Protein AF-A0A0C9VNL5-F1 (afdb_monomer_lite)

Sequence (265 aa):
MEKIIKNPDVVLGSGATYETASFDGKLWNHPEVFYKIQSMVPNLPHIHELLVAFFRGAHTTWSRFIEEYEPGSVISGLSAQECKQANMEATNDANEGVLGSYRQTLMQHRNMTESTFNAKTSYKRNGMGEYMQTLTAEDRSFLKQKARDINSSGLEAKHRKLLATQEKEAVEKKRQQDKVKQGKKDEFMATLDSLNVIMTVEDLESSLSCQVPRKKDVSKKDLKIEALRTAIIFYNNLTPTHNVQNDPESSEKVDMDEDCTDDEV

Organism: Sphaerobolus stellatus (strain SS14) (NCBI:txid990650)

pLDDT: mean 77.82, std 16.57, range [28.47, 94.06]

Structure (mmCIF, N/CA/C/O backbone):
data_AF-A0A0C9VNL5-F1
#
_entry.id   AF-A0A0C9VNL5-F1
#
loop_
_atom_site.group_PDB
_atom_site.id
_atom_site.type_symbol
_atom_site.label_atom_id
_atom_site.label_alt_id
_atom_site.label_comp_id
_atom_site.label_asym_id
_atom_site.label_entity_id
_atom_site.label_seq_id
_atom_site.pdbx_PDB_ins_code
_atom_site.Cartn_x
_atom_site.Cartn_y
_atom_site.Cartn_z
_atom_site.occupancy
_atom_site.B_iso_or_equiv
_atom_site.auth_seq_id
_atom_site.auth_comp_id
_atom_site.auth_asym_id
_atom_site.auth_atom_id
_atom_site.pdbx_PDB_model_num
ATOM 1 N N . MET A 1 1 ? 6.163 7.848 -20.710 1.00 81.69 1 MET A N 1
ATOM 2 C CA . MET A 1 1 ? 4.773 7.472 -21.072 1.00 81.69 1 MET A CA 1
ATOM 3 C C . MET A 1 1 ? 4.164 8.408 -22.110 1.00 81.69 1 MET A C 1
ATOM 5 O O . MET A 1 1 ? 3.644 7.905 -23.096 1.00 81.69 1 MET A O 1
ATOM 9 N N . GLU A 1 2 ? 4.292 9.736 -21.984 1.00 86.75 2 GLU A N 1
ATOM 10 C CA . GLU A 1 2 ? 3.773 10.683 -22.996 1.00 86.75 2 GLU A CA 1
ATOM 11 C C . GLU A 1 2 ? 4.214 10.388 -24.438 1.00 86.75 2 GLU A C 1
ATOM 13 O O . GLU A 1 2 ? 3.431 10.542 -25.371 1.00 86.75 2 GLU A O 1
ATOM 18 N N . LYS A 1 3 ? 5.460 9.933 -24.624 1.00 86.56 3 LYS A N 1
ATOM 19 C CA . LYS A 1 3 ? 6.000 9.547 -25.935 1.00 86.56 3 LYS A CA 1
ATOM 20 C C . LYS A 1 3 ? 5.180 8.431 -26.600 1.00 86.56 3 LYS A C 1
ATOM 22 O O . LYS A 1 3 ? 4.945 8.504 -27.799 1.00 86.56 3 LYS A O 1
ATOM 27 N N . ILE A 1 4 ? 4.705 7.457 -25.819 1.00 88.00 4 ILE A N 1
ATOM 28 C CA . ILE A 1 4 ? 3.879 6.336 -26.299 1.00 88.00 4 ILE A CA 1
ATOM 29 C C . ILE A 1 4 ? 2.446 6.812 -26.577 1.00 88.00 4 ILE A C 1
ATOM 31 O O . ILE A 1 4 ? 1.850 6.416 -27.567 1.00 88.00 4 ILE A O 1
ATOM 35 N N . ILE A 1 5 ? 1.909 7.720 -25.753 1.00 89.44 5 ILE A N 1
ATOM 36 C CA . ILE A 1 5 ? 0.578 8.318 -25.974 1.00 89.44 5 ILE A CA 1
ATOM 37 C C . ILE A 1 5 ? 0.547 9.127 -27.279 1.00 89.44 5 ILE A C 1
ATOM 39 O O . ILE A 1 5 ? -0.441 9.081 -28.007 1.00 89.44 5 ILE A O 1
ATOM 43 N N . LYS A 1 6 ? 1.616 9.882 -27.566 1.00 91.12 6 LYS A N 1
ATOM 44 C CA . LYS A 1 6 ? 1.757 10.685 -28.792 1.00 91.12 6 LYS A CA 1
ATOM 45 C C . LYS A 1 6 ? 2.039 9.819 -30.019 1.00 91.12 6 LYS A C 1
ATOM 47 O O . LYS A 1 6 ? 1.594 10.164 -31.107 1.00 91.12 6 LYS A O 1
ATOM 52 N N . ASN A 1 7 ? 2.793 8.735 -29.847 1.00 90.50 7 ASN A N 1
ATOM 53 C CA . ASN A 1 7 ? 3.134 7.815 -30.920 1.00 90.50 7 ASN A CA 1
ATOM 54 C C . ASN A 1 7 ? 3.146 6.353 -30.413 1.00 90.50 7 ASN A C 1
ATOM 56 O O . ASN A 1 7 ? 4.187 5.878 -29.946 1.00 90.50 7 ASN A O 1
ATOM 60 N N . PRO A 1 8 ? 2.013 5.629 -30.500 1.00 89.38 8 PRO A N 1
ATOM 61 C CA . PRO A 1 8 ? 1.923 4.227 -30.074 1.00 89.38 8 PRO A CA 1
ATOM 62 C C . PRO A 1 8 ? 2.809 3.276 -30.896 1.00 89.38 8 PRO A C 1
ATOM 64 O O . PRO A 1 8 ? 3.192 2.213 -30.399 1.00 89.38 8 PRO A O 1
ATOM 67 N N . ASP A 1 9 ? 3.223 3.672 -32.105 1.00 88.81 9 ASP A N 1
ATOM 68 C CA . ASP A 1 9 ? 4.115 2.868 -32.949 1.00 88.81 9 ASP A CA 1
ATOM 69 C C . ASP A 1 9 ? 5.537 2.767 -32.384 1.00 88.81 9 ASP A C 1
ATOM 71 O O . ASP A 1 9 ? 6.307 1.913 -32.816 1.00 88.81 9 ASP A O 1
ATOM 75 N N . VAL A 1 10 ? 5.881 3.567 -31.366 1.00 87.44 10 VAL A N 1
ATOM 76 C CA . VAL A 1 10 ? 7.123 3.384 -30.598 1.00 87.44 10 VAL A CA 1
ATOM 77 C C . VAL A 1 10 ? 7.191 1.981 -29.992 1.00 87.44 10 VAL A C 1
ATOM 79 O O . VAL A 1 10 ? 8.285 1.452 -29.867 1.00 87.44 10 VAL A O 1
ATOM 82 N N . VAL A 1 11 ? 6.049 1.372 -29.649 1.00 87.00 11 VAL A N 1
ATOM 83 C CA . VAL A 1 11 ? 5.976 0.011 -29.088 1.00 87.00 11 VAL A CA 1
ATOM 84 C C . VAL A 1 11 ? 5.399 -0.987 -30.097 1.00 87.00 11 VAL A C 1
ATOM 86 O O . VAL A 1 11 ? 5.884 -2.113 -30.199 1.00 87.00 11 VAL A O 1
ATOM 89 N N . LEU A 1 12 ? 4.367 -0.588 -30.846 1.00 87.00 12 LEU A N 1
ATOM 90 C CA . LEU A 1 12 ? 3.622 -1.481 -31.744 1.00 87.00 12 LEU A CA 1
ATOM 91 C C . LEU A 1 12 ? 4.145 -1.505 -33.185 1.00 87.00 12 LEU A C 1
ATOM 93 O O . LEU A 1 12 ? 3.736 -2.365 -33.964 1.00 87.00 12 LEU A O 1
ATOM 97 N N . GLY A 1 13 ? 5.017 -0.568 -33.557 1.00 84.94 13 GLY A N 1
ATOM 98 C CA . GLY A 1 13 ? 5.523 -0.453 -34.918 1.00 84.94 13 GLY A CA 1
ATOM 99 C C . GLY A 1 13 ? 6.377 -1.655 -35.314 1.00 84.94 13 GLY A C 1
ATOM 100 O O . GLY A 1 13 ? 7.077 -2.244 -34.494 1.00 84.94 13 GLY A O 1
ATOM 101 N N . SER A 1 14 ? 6.391 -1.988 -36.604 1.00 77.38 14 SER A N 1
ATOM 102 C CA . SER A 1 14 ? 7.202 -3.092 -37.143 1.00 77.38 14 SER A CA 1
ATOM 103 C C . SER A 1 14 ? 8.716 -2.892 -36.974 1.00 77.38 14 SER A C 1
ATOM 105 O O . SER A 1 14 ? 9.478 -3.843 -37.105 1.00 77.38 14 SER A O 1
ATOM 107 N N . GLY A 1 15 ? 9.155 -1.656 -36.712 1.00 78.06 15 GLY A N 1
ATOM 108 C CA . GLY A 1 15 ? 10.539 -1.302 -36.386 1.00 78.06 15 GLY A CA 1
ATOM 109 C C . GLY A 1 15 ? 10.793 -1.064 -34.895 1.00 78.06 15 GLY A C 1
ATOM 110 O O . GLY A 1 15 ? 11.874 -0.595 -34.546 1.00 78.06 15 GLY A O 1
ATOM 111 N N . ALA A 1 16 ? 9.815 -1.326 -34.021 1.00 82.69 16 ALA A N 1
ATOM 112 C CA . ALA A 1 16 ? 9.978 -1.140 -32.585 1.00 82.69 16 ALA A CA 1
ATOM 113 C C . ALA A 1 16 ? 10.918 -2.212 -32.019 1.00 82.69 16 ALA A C 1
ATOM 115 O O . ALA A 1 16 ? 10.647 -3.415 -32.083 1.00 82.69 16 ALA A O 1
ATOM 116 N N . THR A 1 17 ? 12.032 -1.756 -31.455 1.00 82.25 17 THR A N 1
ATOM 117 C CA . THR A 1 17 ? 13.060 -2.589 -30.826 1.00 82.25 17 THR A CA 1
ATOM 118 C C . THR A 1 17 ? 13.067 -2.377 -29.319 1.00 82.25 17 THR A C 1
ATOM 120 O O . THR A 1 17 ? 12.584 -1.361 -28.814 1.00 82.25 17 THR A O 1
ATOM 123 N N . TYR A 1 18 ? 13.670 -3.311 -28.583 1.00 82.44 18 TYR A N 1
ATOM 124 C CA . TYR A 1 18 ? 13.832 -3.171 -27.136 1.00 82.44 18 TYR A CA 1
ATOM 125 C C . TYR A 1 18 ? 14.565 -1.873 -26.758 1.00 82.44 18 TYR A C 1
ATOM 127 O O . TYR A 1 18 ? 14.198 -1.232 -25.783 1.00 82.44 18 TYR A O 1
ATOM 135 N N . GLU A 1 19 ? 15.509 -1.403 -27.574 1.00 82.94 19 GLU A N 1
ATOM 136 C CA . GLU A 1 19 ? 16.264 -0.165 -27.324 1.00 82.94 19 GLU A CA 1
ATOM 137 C C . GLU A 1 19 ? 15.392 1.095 -27.323 1.00 82.94 19 GLU A C 1
ATOM 139 O O . GLU A 1 19 ? 15.697 2.070 -26.641 1.00 82.94 19 GLU A O 1
ATOM 144 N N . THR A 1 20 ? 14.309 1.093 -28.101 1.00 78.81 20 THR A N 1
ATOM 145 C CA . THR A 1 20 ? 13.448 2.271 -28.275 1.00 78.81 20 THR A CA 1
ATOM 146 C C . THR A 1 20 ? 12.179 2.214 -27.436 1.00 78.81 20 THR A C 1
ATOM 148 O O . THR A 1 20 ? 11.625 3.266 -27.099 1.00 78.81 20 THR A O 1
ATOM 151 N N . ALA A 1 21 ? 11.734 1.005 -27.102 1.00 82.44 21 ALA A N 1
ATOM 152 C CA . ALA A 1 21 ? 10.439 0.745 -26.496 1.00 82.44 21 ALA A CA 1
ATOM 153 C C . ALA A 1 21 ? 10.518 0.263 -25.033 1.00 82.44 21 ALA A C 1
ATOM 155 O O . ALA A 1 21 ? 9.521 0.373 -24.318 1.00 82.44 21 ALA A O 1
ATOM 156 N N . SER A 1 22 ? 11.669 -0.237 -24.562 1.00 84.44 22 SER A N 1
ATOM 157 C CA . SER A 1 22 ? 11.877 -0.564 -23.141 1.00 84.44 22 SER A CA 1
ATOM 158 C C . SER A 1 22 ? 12.291 0.671 -22.331 1.00 84.44 22 SER A C 1
ATOM 160 O O . SER A 1 22 ? 12.891 1.610 -22.854 1.00 84.44 22 SER A O 1
ATOM 162 N N . PHE A 1 23 ? 11.966 0.681 -21.036 1.00 77.69 23 PHE A N 1
ATOM 163 C CA . PHE A 1 23 ? 12.345 1.776 -20.134 1.00 77.69 23 PHE A CA 1
ATOM 164 C C . PHE A 1 23 ? 13.815 1.722 -19.703 1.00 77.69 23 PHE A C 1
ATOM 166 O O . PHE A 1 23 ? 14.399 2.763 -19.415 1.00 77.69 23 PHE A O 1
ATOM 173 N N . ASP A 1 24 ? 14.406 0.529 -19.646 1.00 82.56 24 ASP A N 1
ATOM 174 C CA . ASP A 1 24 ? 15.778 0.294 -19.192 1.00 82.56 24 ASP A CA 1
ATOM 175 C C . ASP A 1 24 ? 16.765 0.032 -20.341 1.00 82.56 24 ASP A C 1
ATOM 177 O O . ASP A 1 24 ? 17.960 -0.145 -20.097 1.00 82.56 24 ASP A O 1
ATOM 181 N N . GLY A 1 25 ? 16.282 0.008 -21.586 1.00 83.12 25 GLY A N 1
ATOM 182 C CA . GLY A 1 25 ? 17.082 -0.293 -22.771 1.00 83.12 25 GLY A CA 1
ATOM 183 C C . GLY A 1 25 ? 17.507 -1.760 -22.869 1.00 83.12 25 GLY A C 1
ATOM 184 O O . GLY A 1 25 ? 18.354 -2.083 -23.703 1.00 83.12 25 GLY A O 1
ATOM 185 N N . LYS A 1 26 ? 16.974 -2.653 -22.024 1.00 87.25 26 LYS A N 1
ATOM 186 C CA . LYS A 1 26 ? 17.350 -4.072 -22.016 1.00 87.25 26 LYS A CA 1
ATOM 187 C C . LYS A 1 26 ? 16.439 -4.895 -22.913 1.00 87.25 26 LYS A C 1
ATOM 189 O O . LYS A 1 26 ? 15.344 -4.480 -23.282 1.00 87.25 26 LYS A O 1
ATOM 194 N N . LEU A 1 27 ? 16.922 -6.087 -23.261 1.00 86.94 27 LEU A N 1
ATOM 195 C CA . LEU A 1 27 ? 16.154 -7.089 -23.995 1.00 86.94 27 LEU A CA 1
ATOM 196 C C . LEU A 1 27 ? 14.814 -7.371 -23.308 1.00 86.94 27 LEU A C 1
ATOM 198 O O . LEU A 1 27 ? 14.716 -7.383 -22.082 1.00 86.94 27 LEU A O 1
ATOM 202 N N . TRP A 1 28 ? 13.797 -7.646 -24.122 1.00 86.88 28 TRP A N 1
ATOM 203 C CA . TRP A 1 28 ? 12.489 -8.068 -23.638 1.00 86.88 28 TRP A CA 1
ATOM 204 C C . TRP A 1 28 ? 12.615 -9.300 -22.741 1.00 86.88 28 TRP A C 1
ATOM 206 O O . TRP A 1 28 ? 13.274 -10.264 -23.121 1.00 86.88 28 TRP A O 1
ATOM 216 N N . ASN A 1 29 ? 11.925 -9.304 -21.598 1.00 85.88 29 ASN A N 1
ATOM 217 C CA . ASN A 1 29 ? 11.833 -10.502 -20.754 1.00 85.88 29 ASN A CA 1
ATOM 218 C C . ASN A 1 29 ? 11.143 -11.660 -21.499 1.00 85.88 29 ASN A C 1
ATOM 220 O O . ASN A 1 29 ? 11.525 -12.813 -21.336 1.00 85.88 29 ASN A O 1
ATOM 224 N N . HIS A 1 30 ? 10.158 -11.323 -22.339 1.00 88.31 30 HIS A N 1
ATOM 225 C CA . HIS A 1 30 ? 9.352 -12.251 -23.136 1.00 88.31 30 HIS A CA 1
ATOM 226 C C . HIS A 1 30 ? 9.303 -11.798 -24.604 1.00 88.31 30 HIS A C 1
ATOM 228 O O . HIS A 1 30 ? 8.288 -11.250 -25.054 1.00 88.31 30 HIS A O 1
ATOM 234 N N . PRO A 1 31 ? 10.407 -11.935 -25.362 1.00 88.06 31 PRO A N 1
ATOM 235 C CA . PRO A 1 31 ? 10.478 -11.471 -26.748 1.00 88.06 31 PRO A CA 1
ATOM 236 C C . PRO A 1 31 ? 9.420 -12.132 -27.641 1.00 88.06 31 PRO A C 1
ATOM 238 O O . PRO A 1 31 ? 8.866 -11.480 -28.524 1.00 88.06 31 PRO A O 1
ATOM 241 N N . GLU A 1 32 ? 9.088 -13.397 -27.385 1.00 90.44 32 GLU A N 1
ATOM 242 C CA . GLU A 1 32 ? 8.066 -14.160 -28.099 1.00 90.44 32 GLU A CA 1
ATOM 243 C C . GLU A 1 32 ? 6.694 -13.477 -28.074 1.00 90.44 32 GLU A C 1
ATOM 245 O O . GLU A 1 32 ? 6.004 -13.445 -29.094 1.00 90.44 32 GLU A O 1
ATOM 250 N N . VAL A 1 33 ? 6.326 -12.869 -26.942 1.00 89.25 33 VAL A N 1
ATOM 251 C CA . VAL A 1 33 ? 5.049 -12.168 -26.776 1.00 89.25 33 VAL A CA 1
ATOM 252 C C . VAL A 1 33 ? 5.048 -10.879 -27.591 1.00 89.25 33 VAL A C 1
ATOM 254 O O . VAL A 1 33 ? 4.113 -10.635 -28.352 1.00 89.25 33 VAL A O 1
ATOM 257 N N . PHE A 1 34 ? 6.115 -10.083 -27.492 1.00 87.38 34 PHE A N 1
ATOM 258 C CA . PHE A 1 34 ? 6.229 -8.816 -28.217 1.00 87.38 34 PHE A CA 1
ATOM 259 C C . PHE A 1 34 ? 6.176 -9.013 -29.734 1.00 87.38 34 PHE A C 1
ATOM 261 O O . PHE A 1 34 ? 5.377 -8.364 -30.411 1.00 87.38 34 PHE A O 1
ATOM 268 N N . TYR A 1 35 ? 6.957 -9.953 -30.272 1.00 87.75 35 TYR A N 1
ATOM 269 C CA . TYR A 1 35 ? 6.958 -10.219 -31.712 1.00 87.75 35 TYR A CA 1
ATOM 270 C C . TYR A 1 35 ? 5.645 -10.845 -32.191 1.00 87.75 35 TYR A C 1
ATOM 272 O O . TYR A 1 35 ? 5.176 -10.537 -33.291 1.00 87.75 35 TYR A O 1
ATOM 280 N N . LYS A 1 36 ? 4.996 -11.678 -31.364 1.00 90.12 36 LYS A N 1
ATOM 281 C CA . LYS A 1 36 ? 3.669 -12.208 -31.688 1.00 90.12 36 LYS A CA 1
ATOM 282 C C . LYS A 1 36 ? 2.635 -11.091 -31.767 1.00 90.12 36 LYS A C 1
ATOM 284 O O . LYS A 1 36 ? 1.897 -11.041 -32.750 1.00 90.12 36 LYS A O 1
ATOM 289 N N . ILE A 1 37 ? 2.618 -10.180 -30.795 1.00 88.50 37 ILE A N 1
ATOM 290 C CA . ILE A 1 37 ? 1.724 -9.018 -30.802 1.00 88.50 37 ILE A CA 1
ATOM 291 C C . ILE A 1 37 ? 1.986 -8.166 -32.045 1.00 88.50 37 ILE A C 1
ATOM 293 O O . ILE A 1 37 ? 1.037 -7.906 -32.776 1.00 88.50 37 ILE A O 1
ATOM 297 N N . GLN A 1 38 ? 3.243 -7.829 -32.359 1.00 88.00 38 GLN A N 1
ATOM 298 C CA . GLN A 1 38 ? 3.597 -7.074 -33.574 1.00 88.00 38 GLN A CA 1
ATOM 299 C C . GLN A 1 38 ? 3.076 -7.744 -34.855 1.00 88.00 38 GLN A C 1
ATOM 301 O O . GLN A 1 38 ? 2.509 -7.072 -35.713 1.00 88.00 38 GLN A O 1
ATOM 306 N N . SER A 1 39 ? 3.185 -9.073 -34.967 1.00 89.50 39 SER A N 1
ATOM 307 C CA . SER A 1 39 ? 2.633 -9.813 -36.114 1.00 89.50 39 SER A CA 1
ATOM 308 C C . SER A 1 39 ? 1.101 -9.760 -36.202 1.00 89.50 39 SER A C 1
ATOM 310 O O . SER A 1 39 ? 0.533 -9.926 -37.280 1.00 89.50 39 SER A O 1
ATOM 312 N N . MET A 1 40 ? 0.426 -9.538 -35.071 1.00 90.62 40 MET A N 1
ATOM 313 C CA . MET A 1 40 ? -1.031 -9.481 -34.968 1.00 90.62 40 MET A CA 1
ATOM 314 C C . MET A 1 40 ? -1.587 -8.063 -35.086 1.00 90.62 40 MET A C 1
ATOM 316 O O . MET A 1 40 ? -2.768 -7.938 -35.394 1.00 90.62 40 MET A O 1
ATOM 320 N N . VAL A 1 41 ? -0.773 -7.017 -34.902 1.00 90.38 41 VAL A N 1
ATOM 321 C CA . VAL A 1 41 ? -1.193 -5.607 -35.019 1.00 90.38 41 VAL A CA 1
ATOM 322 C C . VAL A 1 41 ? -2.019 -5.334 -36.287 1.00 90.38 41 VAL A C 1
ATOM 324 O O . VAL A 1 41 ? -3.080 -4.729 -36.148 1.00 90.38 41 VAL A O 1
ATOM 327 N N . PRO A 1 42 ? -1.655 -5.829 -37.493 1.00 89.38 42 PRO A N 1
ATOM 328 C CA . PRO A 1 42 ? -2.466 -5.608 -38.697 1.00 89.38 42 PRO A CA 1
ATOM 329 C C . PRO A 1 42 ? -3.899 -6.161 -38.611 1.00 89.38 42 PRO A C 1
ATOM 331 O O . PRO A 1 42 ? -4.784 -5.682 -39.311 1.00 89.38 42 PRO A O 1
ATOM 334 N N . ASN A 1 43 ? -4.128 -7.160 -37.754 1.00 91.81 43 ASN A N 1
ATOM 335 C CA . ASN A 1 43 ? -5.418 -7.821 -37.549 1.00 91.81 43 ASN A CA 1
ATOM 336 C C . ASN A 1 43 ? -6.175 -7.296 -36.314 1.00 91.81 43 ASN A C 1
ATOM 338 O O . ASN A 1 43 ? -7.260 -7.791 -36.012 1.00 91.81 43 ASN A O 1
ATOM 342 N N . LEU A 1 44 ? -5.614 -6.330 -35.578 1.00 90.06 44 LEU A N 1
ATOM 343 C CA . LEU A 1 44 ? -6.183 -5.788 -34.344 1.00 90.06 44 LEU A CA 1
ATOM 344 C C . LEU A 1 44 ? -6.509 -4.296 -34.530 1.00 90.06 44 LEU A C 1
ATOM 346 O O . LEU A 1 44 ? -5.709 -3.445 -34.147 1.00 90.06 44 LEU A O 1
ATOM 350 N N . PRO A 1 45 ? -7.685 -3.945 -35.081 1.00 87.69 45 PRO A N 1
ATOM 351 C CA . PRO A 1 45 ? -7.988 -2.574 -35.506 1.00 87.69 45 PRO A CA 1
ATOM 352 C C . PRO A 1 45 ? -7.979 -1.535 -34.371 1.00 87.69 45 PRO A C 1
ATOM 354 O O . PRO A 1 45 ? -7.733 -0.363 -34.629 1.00 87.69 45 PRO A O 1
ATOM 357 N N . HIS A 1 46 ? -8.203 -1.952 -33.121 1.00 92.62 46 HIS A N 1
ATOM 358 C CA . HIS A 1 46 ? -8.297 -1.054 -31.961 1.00 92.62 46 HIS A CA 1
ATOM 359 C C . HIS A 1 46 ? -7.077 -1.097 -31.030 1.00 92.62 46 HIS A C 1
ATOM 361 O O . HIS A 1 46 ? -7.093 -0.464 -29.976 1.00 92.62 46 HIS A O 1
ATOM 367 N N . ILE A 1 47 ? -6.016 -1.843 -31.366 1.00 91.56 47 ILE A N 1
ATOM 368 C CA . ILE A 1 47 ? -4.882 -2.028 -30.444 1.00 91.56 47 ILE A CA 1
ATOM 369 C C . ILE A 1 47 ? -4.168 -0.709 -30.130 1.00 91.56 47 ILE A C 1
ATOM 371 O O . ILE A 1 47 ? -3.784 -0.472 -28.985 1.00 91.56 47 ILE A O 1
ATOM 375 N N . HIS A 1 48 ? -4.052 0.180 -31.118 1.00 91.31 48 HIS A N 1
ATOM 376 C CA . HIS A 1 48 ? -3.469 1.509 -30.947 1.00 91.31 48 HIS A CA 1
ATOM 377 C C . HIS A 1 48 ? -4.294 2.375 -29.996 1.00 91.31 48 HIS A C 1
ATOM 379 O O . HIS A 1 48 ? -3.742 2.976 -29.076 1.00 91.31 48 HIS A O 1
ATOM 385 N N . GLU A 1 49 ? -5.615 2.407 -30.180 1.00 92.94 49 GLU A N 1
ATOM 386 C CA . GLU A 1 49 ? -6.533 3.172 -29.329 1.00 92.94 49 GLU A CA 1
ATOM 387 C C . GLU A 1 49 ? -6.528 2.641 -27.893 1.00 92.94 49 GLU A C 1
ATOM 389 O O . GLU A 1 49 ? -6.459 3.421 -26.942 1.00 92.94 49 GLU A O 1
ATOM 394 N N . LEU A 1 50 ? -6.520 1.315 -27.734 1.00 93.88 50 LEU A N 1
ATOM 395 C CA . LEU A 1 50 ? -6.481 0.649 -26.436 1.00 93.88 50 LEU A CA 1
ATOM 396 C C . LEU A 1 50 ? -5.166 0.923 -25.697 1.00 93.88 50 LEU A C 1
ATOM 398 O O . LEU A 1 50 ? -5.184 1.238 -24.506 1.00 93.88 50 LEU A O 1
ATOM 402 N N . LEU A 1 51 ? -4.032 0.884 -26.403 1.00 92.12 51 LEU A N 1
ATOM 403 C CA . LEU A 1 51 ? -2.728 1.222 -25.835 1.00 92.12 51 LEU A CA 1
ATOM 404 C C . LEU A 1 51 ? -2.685 2.684 -25.370 1.00 92.12 51 LEU A C 1
ATOM 406 O O . LEU A 1 51 ? -2.216 2.979 -24.269 1.00 92.12 51 LEU A O 1
ATOM 410 N N . VAL A 1 52 ? -3.212 3.604 -26.181 1.00 94.00 52 VAL A N 1
ATOM 411 C CA . VAL A 1 52 ? -3.294 5.029 -25.832 1.00 94.00 52 VAL A CA 1
ATOM 412 C C . VAL A 1 52 ? -4.203 5.248 -24.622 1.00 94.00 52 VAL A C 1
ATOM 414 O O .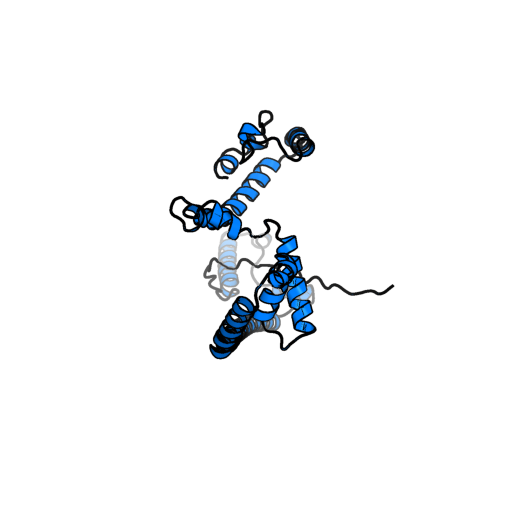 VAL A 1 52 ? -3.819 5.980 -23.708 1.00 94.00 52 VAL A O 1
ATOM 417 N N . ALA A 1 53 ? -5.378 4.615 -24.581 1.00 94.06 53 ALA A N 1
ATOM 418 C CA . ALA A 1 53 ? -6.306 4.711 -23.456 1.00 94.06 53 ALA A CA 1
ATOM 419 C C . ALA A 1 53 ? -5.674 4.187 -22.157 1.00 94.06 53 ALA A C 1
ATOM 421 O O . ALA A 1 53 ? -5.712 4.876 -21.134 1.00 94.06 53 ALA A O 1
ATOM 422 N N . PHE A 1 54 ? -5.011 3.028 -22.223 1.00 92.69 54 PHE A N 1
ATOM 423 C CA . PHE A 1 54 ? -4.269 2.456 -21.103 1.00 92.69 54 PHE A CA 1
ATOM 424 C C . PHE A 1 54 ? -3.200 3.422 -20.585 1.00 92.69 54 PHE A C 1
ATOM 426 O O . PHE A 1 54 ? -3.201 3.767 -19.403 1.00 92.69 54 PHE A O 1
ATOM 433 N N . PHE A 1 55 ? -2.318 3.925 -21.458 1.00 91.69 55 PHE A N 1
ATOM 434 C CA . PHE A 1 55 ? -1.247 4.821 -21.024 1.00 91.69 55 PHE A CA 1
ATOM 435 C C . PHE A 1 55 ? -1.750 6.187 -20.560 1.00 91.69 55 PHE A C 1
ATOM 437 O O . PHE A 1 55 ? -1.098 6.783 -19.710 1.00 91.69 55 PHE A O 1
ATOM 444 N N . ARG A 1 56 ? -2.896 6.681 -21.045 1.00 92.38 56 ARG A N 1
ATOM 445 C CA . ARG A 1 56 ? -3.528 7.893 -20.496 1.00 92.38 56 ARG A CA 1
ATOM 446 C C . ARG A 1 56 ? -3.970 7.690 -19.051 1.00 92.38 56 ARG A C 1
ATOM 448 O O . ARG A 1 56 ? -3.640 8.524 -18.216 1.00 92.38 56 ARG A O 1
ATOM 455 N N . GLY A 1 57 ? -4.660 6.585 -18.759 1.00 89.50 57 GLY A N 1
ATOM 456 C CA . GLY A 1 57 ? -5.066 6.254 -17.390 1.00 89.50 57 GLY A CA 1
ATOM 457 C C . GLY A 1 57 ? -3.864 5.996 -16.481 1.00 89.50 57 GLY A C 1
ATOM 458 O O . GLY A 1 57 ? -3.782 6.532 -15.378 1.00 89.50 57 GLY A O 1
ATOM 459 N N . ALA A 1 58 ? -2.884 5.238 -16.977 1.00 89.69 58 ALA A N 1
ATOM 460 C CA . ALA A 1 58 ? -1.659 4.944 -16.248 1.00 89.69 58 ALA A CA 1
ATOM 461 C C . ALA A 1 58 ? -0.857 6.224 -15.954 1.00 89.69 58 ALA A C 1
ATOM 463 O O . ALA A 1 58 ? -0.402 6.402 -14.828 1.00 89.69 58 ALA A O 1
ATOM 464 N N . HIS A 1 59 ? -0.718 7.133 -16.926 1.00 89.19 59 HIS A N 1
ATOM 465 C CA . HIS A 1 59 ? 0.044 8.375 -16.773 1.00 89.19 59 HIS A CA 1
ATOM 466 C C . HIS A 1 59 ? -0.413 9.185 -15.560 1.00 89.19 59 HIS A C 1
ATOM 468 O O . HIS A 1 59 ? 0.424 9.621 -14.783 1.00 89.19 59 HIS A O 1
ATOM 474 N N . THR A 1 60 ? -1.723 9.325 -15.341 1.00 85.56 60 THR A N 1
ATOM 475 C CA . THR A 1 60 ? -2.258 10.094 -14.207 1.00 85.56 60 THR A CA 1
ATOM 476 C C . THR A 1 60 ? -1.779 9.559 -12.857 1.00 85.56 60 THR A C 1
ATOM 478 O O . THR A 1 60 ? -1.404 10.337 -11.980 1.00 85.56 60 THR A O 1
ATOM 481 N N . THR A 1 61 ? -1.773 8.238 -12.687 1.00 85.19 61 THR A N 1
ATOM 482 C CA . THR A 1 61 ? -1.327 7.590 -11.447 1.00 85.19 61 THR A CA 1
ATOM 483 C C . THR A 1 61 ? 0.194 7.596 -11.338 1.00 85.19 61 THR A C 1
ATOM 485 O O . THR A 1 61 ? 0.738 7.951 -10.295 1.00 85.19 61 THR A O 1
ATOM 488 N N . TRP A 1 62 ? 0.889 7.260 -12.426 1.00 85.69 62 TRP A N 1
ATOM 489 C CA . TRP A 1 62 ? 2.348 7.203 -12.452 1.00 85.69 62 TRP A CA 1
ATOM 490 C C . TRP A 1 62 ? 2.997 8.568 -12.238 1.00 85.69 62 TRP A C 1
ATOM 492 O O . TRP A 1 62 ? 4.010 8.627 -11.553 1.00 85.69 62 TRP A O 1
ATOM 502 N N . SER A 1 63 ? 2.417 9.665 -12.733 1.00 85.25 63 SER A N 1
ATOM 503 C CA . SER A 1 63 ? 2.938 11.014 -12.471 1.00 85.25 63 SER A CA 1
ATOM 504 C C . SER A 1 63 ? 2.978 11.341 -10.977 1.00 85.25 63 SER A C 1
ATOM 506 O O . SER A 1 63 ? 3.948 11.932 -10.524 1.00 85.25 63 SER A O 1
ATOM 508 N N . ARG A 1 64 ? 1.971 10.912 -10.203 1.00 84.12 64 ARG A N 1
ATOM 509 C CA . ARG A 1 64 ? 1.958 11.096 -8.741 1.00 84.12 64 ARG A CA 1
ATOM 510 C C . ARG A 1 64 ? 3.003 10.225 -8.048 1.00 84.12 64 ARG A C 1
ATOM 512 O O . ARG A 1 64 ? 3.615 10.656 -7.086 1.00 84.12 64 ARG A O 1
ATOM 519 N N . PHE A 1 65 ? 3.201 9.000 -8.536 1.00 80.69 65 PHE A N 1
ATOM 520 C CA . PHE A 1 65 ? 4.158 8.060 -7.948 1.00 80.69 65 PHE A CA 1
ATOM 521 C C . PHE A 1 65 ? 5.617 8.449 -8.232 1.00 80.69 65 PHE A C 1
ATOM 523 O O . PHE A 1 65 ? 6.485 8.278 -7.387 1.00 80.69 65 PHE A O 1
ATOM 530 N N . ILE A 1 66 ? 5.894 8.980 -9.426 1.00 82.56 66 ILE A N 1
ATOM 531 C CA . ILE A 1 66 ? 7.249 9.354 -9.856 1.00 82.56 66 ILE A CA 1
ATOM 532 C C . ILE A 1 66 ? 7.692 10.689 -9.236 1.00 82.56 66 ILE A C 1
ATOM 534 O O . ILE A 1 66 ? 8.892 10.914 -9.109 1.00 82.56 66 ILE A O 1
ATOM 538 N N . GLU A 1 67 ? 6.763 11.534 -8.775 1.00 81.62 67 GLU A N 1
ATOM 539 C CA . GLU A 1 67 ? 7.074 12.795 -8.081 1.00 81.62 67 GLU A CA 1
ATOM 540 C C . GLU A 1 67 ? 8.009 12.581 -6.877 1.00 81.62 67 GLU A C 1
ATOM 542 O O . GLU A 1 67 ? 8.944 13.351 -6.661 1.00 81.62 67 GLU A O 1
ATOM 547 N N . GLU A 1 68 ? 7.837 11.477 -6.145 1.00 80.81 68 GLU A N 1
ATOM 548 C CA . GLU A 1 68 ? 8.702 11.116 -5.016 1.00 80.81 68 GLU A CA 1
ATOM 549 C C . GLU A 1 68 ? 10.135 10.734 -5.426 1.00 80.81 68 GLU A C 1
ATOM 551 O O . GLU A 1 68 ? 11.005 10.662 -4.561 1.00 80.81 68 GLU A O 1
ATOM 556 N N . TYR A 1 69 ? 10.393 10.512 -6.720 1.00 77.94 69 TYR A N 1
ATOM 557 C CA . TYR A 1 69 ? 11.695 10.157 -7.298 1.00 77.94 69 TYR A CA 1
ATOM 558 C C . TYR A 1 69 ? 12.347 11.309 -8.079 1.00 77.94 69 TYR A C 1
ATOM 560 O O . TYR A 1 69 ? 13.459 11.144 -8.586 1.00 77.94 69 TYR A O 1
ATOM 568 N N . GLU A 1 70 ? 11.694 12.470 -8.181 1.00 82.44 70 GLU A N 1
ATOM 569 C CA . GLU A 1 70 ? 12.241 13.635 -8.884 1.00 82.44 70 GLU A CA 1
ATOM 570 C C . GLU A 1 70 ? 13.554 14.124 -8.237 1.00 82.44 70 GLU A C 1
ATOM 572 O O . GLU A 1 70 ? 13.751 13.961 -7.024 1.00 82.44 70 GLU A O 1
ATOM 577 N N . PRO A 1 71 ? 14.477 14.740 -9.001 1.00 79.00 71 PRO A N 1
ATOM 578 C CA . PRO A 1 71 ? 15.716 15.284 -8.455 1.00 79.00 71 PRO A CA 1
ATOM 579 C C . PRO A 1 71 ? 15.439 16.295 -7.333 1.00 79.00 71 PRO A C 1
ATOM 581 O O . PRO A 1 71 ? 14.775 17.308 -7.540 1.00 79.00 71 PRO A O 1
ATOM 584 N N . GLY A 1 72 ? 15.970 16.030 -6.136 1.00 79.88 72 GLY A N 1
ATOM 585 C CA . GLY A 1 72 ? 15.730 16.850 -4.938 1.00 79.88 72 GLY A CA 1
ATOM 586 C C . GLY A 1 72 ? 14.600 16.354 -4.027 1.00 79.88 72 GLY A C 1
ATOM 587 O O . GLY A 1 72 ? 14.398 16.921 -2.954 1.00 79.88 72 GLY A O 1
ATOM 588 N N . SER A 1 73 ? 13.906 15.280 -4.405 1.00 82.88 73 SER A N 1
ATOM 589 C CA . SER A 1 73 ? 13.043 14.515 -3.501 1.00 82.88 73 SER A CA 1
ATOM 590 C C . SER A 1 73 ? 13.845 13.819 -2.394 1.00 82.88 73 SER A C 1
ATOM 592 O O . SER A 1 73 ? 15.061 13.622 -2.495 1.00 82.88 73 SER A O 1
ATOM 594 N N . VAL A 1 74 ? 13.147 13.392 -1.336 1.00 80.25 74 VAL A N 1
ATOM 595 C CA . VAL A 1 74 ? 13.754 12.631 -0.232 1.00 80.25 74 VAL A CA 1
ATOM 596 C C . VAL A 1 74 ? 14.399 11.345 -0.752 1.00 80.25 74 VAL A C 1
ATOM 598 O O . VAL A 1 74 ? 15.508 11.029 -0.336 1.00 80.25 74 VAL A O 1
ATOM 601 N N . ILE A 1 75 ? 13.756 10.647 -1.698 1.00 79.12 75 ILE A N 1
ATOM 602 C CA . ILE A 1 75 ? 14.261 9.387 -2.260 1.00 79.12 75 ILE A CA 1
ATOM 603 C C . ILE A 1 75 ? 15.487 9.634 -3.144 1.00 79.12 75 ILE A C 1
ATOM 605 O O . ILE A 1 75 ? 16.472 8.906 -3.036 1.00 79.12 75 ILE A O 1
ATOM 609 N N . SER A 1 76 ? 15.479 10.690 -3.968 1.00 79.69 76 SER A N 1
ATOM 610 C CA . SER A 1 76 ? 16.644 11.072 -4.779 1.00 79.69 76 SER A CA 1
ATOM 611 C C . SER A 1 76 ? 17.860 11.461 -3.929 1.00 79.69 76 SER A C 1
ATOM 613 O O . SER A 1 76 ? 18.986 11.374 -4.421 1.00 79.69 76 SER A O 1
ATOM 615 N N . GLY A 1 77 ? 17.646 11.923 -2.694 1.00 79.69 77 GLY A N 1
ATOM 616 C CA . GLY A 1 77 ? 18.709 12.279 -1.754 1.00 79.69 77 GLY A CA 1
ATOM 617 C C . GLY A 1 77 ? 19.315 11.093 -0.998 1.00 79.69 77 GLY A C 1
ATOM 618 O O . GLY A 1 77 ? 20.336 11.275 -0.335 1.00 79.69 77 GLY A O 1
ATOM 619 N N . LEU A 1 78 ? 18.719 9.898 -1.083 1.00 82.00 78 LEU A N 1
ATOM 620 C CA . LEU A 1 78 ? 19.196 8.727 -0.349 1.00 82.00 78 LEU A CA 1
ATOM 621 C C . LEU A 1 78 ? 20.520 8.218 -0.916 1.00 82.00 78 LEU A C 1
ATOM 623 O O . LEU A 1 78 ? 20.695 8.016 -2.120 1.00 82.00 78 LEU A O 1
ATOM 627 N N . SER A 1 79 ? 21.455 7.927 -0.018 1.00 83.81 79 SER A N 1
ATOM 628 C CA . SER A 1 79 ? 22.673 7.211 -0.372 1.00 83.81 79 SER A CA 1
ATOM 629 C C . SER A 1 79 ? 22.363 5.770 -0.794 1.00 83.81 79 SER A C 1
ATOM 631 O O . SER A 1 79 ? 21.369 5.162 -0.391 1.00 83.81 79 SER A O 1
ATOM 633 N N . ALA A 1 80 ? 23.270 5.149 -1.553 1.00 80.94 80 ALA A N 1
ATOM 634 C CA . ALA A 1 80 ? 23.135 3.741 -1.940 1.00 80.94 80 ALA A CA 1
ATOM 635 C C . ALA A 1 80 ? 23.048 2.783 -0.731 1.00 80.94 80 ALA A C 1
ATOM 637 O O . ALA A 1 80 ? 22.513 1.680 -0.853 1.00 80.94 80 ALA A O 1
ATOM 638 N N . GLN A 1 81 ? 23.581 3.182 0.430 1.00 80.56 81 GLN A N 1
ATOM 639 C CA . GLN A 1 81 ? 23.468 2.418 1.673 1.00 80.56 81 GLN A CA 1
ATOM 640 C C . GLN A 1 81 ? 22.074 2.554 2.290 1.00 80.56 81 GLN A C 1
ATOM 642 O O . GLN A 1 81 ? 21.489 1.543 2.672 1.00 80.56 81 GLN A O 1
ATOM 647 N N . GLU A 1 82 ? 21.517 3.765 2.323 1.00 81.75 82 GLU A N 1
ATOM 648 C CA . GLU A 1 82 ? 20.161 4.011 2.824 1.00 81.75 82 GLU A CA 1
ATOM 649 C C . GLU A 1 82 ? 19.105 3.361 1.927 1.00 81.75 82 GLU A C 1
ATOM 651 O O . GLU A 1 82 ? 18.209 2.699 2.438 1.00 81.75 82 GLU A O 1
ATOM 656 N N . CYS A 1 83 ? 19.262 3.417 0.600 1.00 75.25 83 CYS A N 1
ATOM 657 C CA . CYS A 1 83 ? 18.398 2.684 -0.333 1.00 75.25 83 CYS A CA 1
ATOM 658 C C . CYS A 1 83 ? 18.424 1.165 -0.090 1.00 75.25 83 CYS A C 1
ATOM 660 O O . CYS A 1 83 ? 17.389 0.508 -0.154 1.00 75.25 83 CYS A O 1
ATOM 662 N N . LYS A 1 84 ? 19.591 0.587 0.234 1.00 75.56 84 LYS A N 1
ATOM 663 C CA . LYS A 1 84 ? 19.693 -0.840 0.590 1.00 75.56 84 LYS A CA 1
ATOM 664 C C . LYS A 1 84 ? 19.054 -1.160 1.941 1.00 75.56 84 LYS A C 1
ATOM 666 O O . LYS A 1 84 ? 18.513 -2.250 2.100 1.00 75.56 84 LYS A O 1
ATOM 671 N N . GLN A 1 85 ? 19.121 -0.246 2.908 1.00 73.62 85 GLN A N 1
ATOM 672 C CA . GLN A 1 85 ? 18.447 -0.403 4.201 1.00 73.62 85 GLN A CA 1
ATOM 673 C C . GLN A 1 85 ? 16.927 -0.260 4.075 1.00 73.62 85 GLN A C 1
ATOM 675 O O . GLN A 1 85 ? 16.190 -0.976 4.746 1.00 73.62 85 GLN A O 1
ATOM 680 N N . ALA A 1 86 ? 16.470 0.613 3.180 1.00 67.06 86 ALA A N 1
ATOM 681 C CA . ALA A 1 86 ? 15.068 0.839 2.857 1.00 67.06 86 ALA A CA 1
ATOM 682 C C . ALA A 1 86 ? 14.499 -0.184 1.857 1.00 67.06 86 ALA A C 1
ATOM 684 O O . ALA A 1 86 ? 13.433 0.052 1.294 1.00 67.06 86 ALA A O 1
ATOM 685 N N . ASN A 1 87 ? 15.189 -1.306 1.610 1.00 61.28 87 ASN A N 1
ATOM 686 C CA . ASN A 1 87 ? 14.755 -2.308 0.641 1.00 61.28 87 ASN A CA 1
ATOM 687 C C . ASN A 1 87 ? 13.436 -2.967 1.087 1.00 61.28 87 ASN A C 1
ATOM 689 O O . ASN A 1 87 ? 13.415 -3.922 1.870 1.00 61.28 87 ASN A O 1
ATOM 693 N N . MET A 1 88 ? 12.334 -2.420 0.583 1.00 66.88 88 MET A N 1
ATOM 694 C CA . MET A 1 88 ? 11.013 -3.028 0.609 1.00 66.88 88 MET A CA 1
ATOM 695 C C . MET A 1 88 ? 10.943 -4.043 -0.526 1.00 66.88 88 MET A C 1
ATOM 697 O O . MET A 1 88 ? 11.454 -3.805 -1.620 1.00 66.88 88 MET A O 1
ATOM 701 N N . GLU A 1 89 ? 10.331 -5.195 -0.271 1.00 62.47 89 GLU A N 1
ATOM 702 C CA . GLU A 1 89 ? 10.175 -6.207 -1.311 1.00 62.47 89 GLU A CA 1
ATOM 703 C C . GLU A 1 89 ? 9.327 -5.618 -2.447 1.00 62.47 89 GLU A C 1
ATOM 705 O O . GLU A 1 89 ? 8.248 -5.072 -2.210 1.00 62.47 89 GLU A O 1
ATOM 710 N N . ALA A 1 90 ? 9.859 -5.677 -3.673 1.00 58.22 90 ALA A N 1
ATOM 711 C CA . ALA A 1 90 ? 9.277 -5.019 -4.844 1.00 58.22 90 ALA A CA 1
ATOM 712 C C . ALA A 1 90 ? 7.919 -5.612 -5.257 1.00 58.22 90 ALA A C 1
ATOM 714 O O . ALA A 1 90 ? 7.157 -4.972 -5.979 1.00 58.22 90 ALA A O 1
ATOM 715 N N . THR A 1 91 ? 7.622 -6.832 -4.810 1.00 57.41 91 THR A N 1
ATOM 716 C CA . THR A 1 91 ? 6.404 -7.554 -5.166 1.00 57.41 91 THR A CA 1
ATOM 717 C C . THR A 1 91 ? 5.360 -7.388 -4.074 1.00 57.41 91 THR A C 1
ATOM 719 O O . THR A 1 91 ? 5.601 -7.702 -2.906 1.00 57.41 91 THR A O 1
ATOM 722 N N . ASN A 1 92 ? 4.177 -6.928 -4.476 1.00 64.25 92 ASN A N 1
ATOM 723 C CA . ASN A 1 92 ? 3.033 -6.778 -3.589 1.00 64.25 92 ASN A CA 1
ATOM 724 C C . ASN A 1 92 ? 2.674 -8.104 -2.891 1.00 64.25 92 ASN A C 1
ATOM 726 O O . ASN A 1 92 ? 2.412 -8.085 -1.699 1.00 64.25 92 ASN A O 1
ATOM 730 N N . ASP A 1 93 ? 2.800 -9.250 -3.568 1.00 69.12 93 ASP A N 1
ATOM 731 C CA . ASP A 1 93 ? 2.480 -10.587 -3.039 1.00 69.12 93 ASP A CA 1
ATOM 732 C C . ASP A 1 93 ? 3.126 -10.895 -1.680 1.00 69.12 93 ASP A C 1
ATOM 734 O O . ASP A 1 93 ? 2.498 -11.480 -0.797 1.00 69.12 93 ASP A O 1
ATOM 738 N N . ALA A 1 94 ? 4.381 -10.487 -1.475 1.00 67.19 94 ALA A N 1
ATOM 739 C CA . ALA A 1 94 ? 5.059 -10.728 -0.208 1.00 67.19 94 ALA A CA 1
ATOM 740 C C . ALA A 1 94 ? 4.560 -9.786 0.897 1.00 67.19 94 ALA A C 1
ATOM 742 O O . ALA A 1 94 ? 4.353 -10.213 2.035 1.00 67.19 94 ALA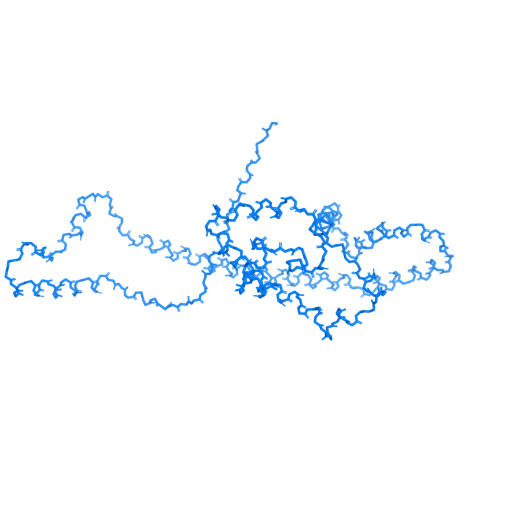 A O 1
ATOM 743 N N . ASN A 1 95 ? 4.289 -8.523 0.557 1.00 69.31 95 ASN A N 1
ATOM 744 C CA . ASN A 1 95 ? 3.694 -7.558 1.482 1.00 69.31 95 ASN A CA 1
ATOM 745 C C . ASN A 1 95 ? 2.242 -7.946 1.832 1.00 69.31 95 ASN A C 1
ATOM 747 O O . ASN A 1 95 ? 1.837 -7.853 2.993 1.00 69.31 95 ASN A O 1
ATOM 751 N N . GLU A 1 96 ? 1.482 -8.464 0.866 1.00 73.69 96 GLU A N 1
ATOM 752 C CA . GLU A 1 96 ? 0.139 -9.019 1.050 1.00 73.69 96 GLU A CA 1
ATOM 753 C C . GLU A 1 96 ? 0.166 -10.279 1.914 1.00 73.69 96 GLU A C 1
ATOM 755 O O . GLU A 1 96 ? -0.633 -10.406 2.846 1.00 73.69 96 GLU A O 1
ATOM 760 N N . GLY A 1 97 ? 1.133 -11.172 1.690 1.00 81.94 97 GLY A N 1
ATOM 761 C CA . GLY A 1 97 ? 1.349 -12.356 2.520 1.00 81.94 97 GLY A CA 1
ATOM 762 C C . GLY A 1 97 ? 1.670 -12.004 3.976 1.00 81.94 97 GLY A C 1
ATOM 763 O O . GLY A 1 97 ? 1.146 -12.628 4.907 1.00 81.94 97 GLY A O 1
ATOM 764 N N . VAL A 1 98 ? 2.471 -10.957 4.204 1.00 81.44 98 VAL A N 1
ATOM 765 C CA . VAL A 1 98 ? 2.762 -10.444 5.552 1.00 81.44 98 VAL A CA 1
ATOM 766 C C . VAL A 1 98 ? 1.516 -9.829 6.188 1.00 81.44 98 VAL A C 1
ATOM 768 O O . VAL A 1 98 ? 1.257 -10.085 7.366 1.00 81.44 98 VAL A O 1
ATOM 771 N N . LEU A 1 99 ? 0.705 -9.082 5.435 1.00 83.12 99 LEU A N 1
ATOM 772 C CA . LEU A 1 99 ? -0.551 -8.519 5.937 1.00 83.12 99 LEU A CA 1
ATOM 773 C C . LEU A 1 99 ? -1.572 -9.613 6.286 1.00 83.12 99 LEU A C 1
ATOM 775 O O . LEU A 1 99 ? -2.229 -9.542 7.328 1.00 83.12 99 LEU A O 1
ATOM 779 N N . GLY A 1 100 ? -1.687 -10.650 5.456 1.00 86.19 100 GLY A N 1
ATOM 780 C CA . GLY A 1 100 ? -2.507 -11.827 5.743 1.00 86.19 100 GLY A CA 1
ATOM 781 C C . GLY A 1 100 ? -2.052 -12.528 7.025 1.00 86.19 100 GLY A C 1
ATOM 782 O O . GLY A 1 100 ? -2.854 -12.772 7.931 1.00 86.19 100 GLY A O 1
ATOM 783 N N . SER A 1 101 ? -0.742 -12.741 7.159 1.00 86.38 101 SER A N 1
ATOM 784 C CA . SER A 1 101 ? -0.129 -13.314 8.364 1.00 86.38 101 SER A CA 1
ATOM 785 C C . SER A 1 101 ? -0.367 -12.446 9.604 1.00 86.38 101 SER A C 1
ATOM 787 O O . SER A 1 101 ? -0.660 -12.964 10.685 1.00 86.38 101 SER A O 1
ATOM 789 N N . TYR A 1 102 ? -0.287 -11.122 9.463 1.00 88.31 102 TYR A N 1
ATOM 790 C CA . TYR A 1 102 ? -0.579 -10.167 10.530 1.00 88.31 102 TYR A CA 1
ATOM 791 C C . TYR A 1 102 ? -2.012 -10.316 11.034 1.00 88.31 102 TYR A C 1
ATOM 793 O O . TYR A 1 102 ? -2.226 -10.493 12.236 1.00 88.31 102 TYR A O 1
ATOM 801 N N . ARG A 1 103 ? -2.988 -10.330 10.119 1.00 88.06 103 ARG A N 1
ATOM 802 C CA . ARG A 1 103 ? -4.409 -10.504 10.451 1.00 88.06 103 ARG A CA 1
ATOM 803 C C . ARG A 1 103 ? -4.653 -11.811 11.198 1.00 88.06 103 ARG A C 1
ATOM 805 O O . ARG A 1 103 ? -5.266 -11.793 12.264 1.00 88.06 103 ARG A O 1
ATOM 812 N N . GLN A 1 104 ? -4.130 -12.927 10.689 1.00 90.00 104 GLN A N 1
ATOM 813 C CA . GLN A 1 104 ? -4.286 -14.229 11.340 1.00 90.00 104 GLN A CA 1
ATOM 814 C C . GLN A 1 104 ? -3.654 -14.242 12.740 1.00 90.00 104 GLN A C 1
ATOM 816 O O . GLN A 1 104 ? -4.266 -14.716 13.700 1.00 90.00 104 GLN A O 1
ATOM 821 N N . THR A 1 105 ? -2.462 -13.655 12.884 1.00 89.12 105 THR A N 1
ATOM 822 C CA . THR A 1 105 ? -1.767 -13.596 14.175 1.00 89.12 105 THR A CA 1
ATOM 823 C C . THR A 1 105 ? -2.526 -12.730 15.180 1.00 89.12 105 THR A C 1
ATOM 825 O O . THR A 1 105 ? -2.629 -13.104 16.345 1.00 89.12 105 THR A O 1
ATOM 828 N N . LEU A 1 106 ? -3.108 -11.604 14.758 1.00 87.12 106 LEU A N 1
ATOM 829 C CA . LEU A 1 106 ? -3.961 -10.784 15.624 1.00 87.12 106 LEU A CA 1
ATOM 830 C C . LEU A 1 106 ? -5.252 -11.498 16.028 1.00 87.12 106 LEU A C 1
ATOM 832 O O . LEU A 1 106 ? -5.712 -11.329 17.155 1.00 87.12 106 LEU A O 1
ATOM 836 N N . MET A 1 107 ? -5.834 -12.316 15.147 1.00 87.00 107 MET A N 1
ATOM 837 C CA . MET A 1 107 ? -7.010 -13.110 15.509 1.00 87.00 107 MET A CA 1
ATOM 838 C C . MET A 1 107 ? -6.690 -14.135 16.601 1.00 87.00 107 MET A C 1
ATOM 840 O O . MET A 1 107 ? -7.456 -14.260 17.558 1.00 87.00 107 MET A O 1
ATOM 844 N N . GLN A 1 108 ? -5.555 -14.829 16.485 1.00 89.12 108 GLN A N 1
ATOM 845 C CA . GLN A 1 108 ? -5.093 -15.810 17.475 1.00 89.12 108 GLN A CA 1
ATOM 846 C C . GLN A 1 108 ? -4.570 -15.148 18.761 1.00 89.12 108 GLN A C 1
ATOM 848 O O . GLN A 1 108 ? -4.700 -15.697 19.856 1.00 89.12 108 GLN A O 1
ATOM 853 N N . HIS A 1 109 ? -4.002 -13.947 18.645 1.00 87.56 109 HIS A N 1
ATOM 854 C CA . HIS A 1 109 ? -3.399 -13.193 19.739 1.00 87.56 109 HIS A CA 1
ATOM 855 C C . HIS A 1 109 ? -3.940 -11.760 19.782 1.00 87.56 109 HIS A C 1
ATOM 857 O O . HIS A 1 109 ? -3.230 -10.796 19.500 1.00 87.56 109 HIS A O 1
ATOM 863 N N . ARG A 1 110 ? -5.205 -11.609 20.193 1.00 81.88 110 ARG A N 1
ATOM 864 C CA . ARG A 1 110 ? -5.920 -10.313 20.207 1.00 81.88 110 ARG A CA 1
ATOM 865 C C . ARG A 1 110 ? -5.302 -9.240 21.104 1.00 81.88 110 ARG A C 1
ATOM 867 O O . ARG A 1 110 ? -5.601 -8.062 20.951 1.00 81.88 110 ARG A O 1
ATOM 874 N N . ASN A 1 111 ? -4.474 -9.638 22.066 1.00 84.38 111 ASN A N 1
ATOM 875 C CA . ASN A 1 111 ? -3.753 -8.728 22.955 1.00 84.38 111 ASN A CA 1
ATOM 876 C C . ASN A 1 111 ? -2.356 -8.354 22.436 1.00 84.38 111 ASN A C 1
ATOM 878 O O . ASN A 1 111 ? -1.664 -7.571 23.087 1.00 84.38 111 ASN A O 1
ATOM 882 N N . MET A 1 112 ? -1.923 -8.913 21.305 1.00 86.00 112 MET A N 1
ATOM 883 C CA . MET A 1 112 ? -0.635 -8.595 20.713 1.00 86.00 112 MET A CA 1
ATOM 884 C C . MET A 1 112 ? -0.691 -7.217 20.061 1.00 86.00 112 MET A C 1
ATOM 886 O O . MET A 1 112 ? -1.621 -6.888 19.328 1.00 86.00 112 MET A O 1
ATOM 890 N N . THR A 1 113 ? 0.324 -6.406 20.325 1.00 84.38 113 THR A N 1
ATOM 891 C CA . THR A 1 113 ? 0.454 -5.090 19.707 1.00 84.38 113 THR A CA 1
ATOM 892 C C . THR A 1 113 ? 1.139 -5.187 18.353 1.00 84.38 113 THR A C 1
ATOM 894 O O . THR A 1 113 ? 1.909 -6.111 18.085 1.00 84.38 113 THR A O 1
ATOM 897 N N . GLU A 1 114 ? 0.891 -4.200 17.498 1.00 85.38 114 GLU A N 1
ATOM 898 C CA . GLU A 1 114 ? 1.543 -4.094 16.192 1.00 85.38 114 GLU A CA 1
ATOM 899 C C . GLU A 1 114 ? 3.072 -4.049 16.313 1.00 85.38 114 GLU A C 1
ATOM 901 O O . GLU A 1 114 ? 3.768 -4.775 15.612 1.00 85.38 114 GLU A O 1
ATOM 906 N N . SER A 1 115 ? 3.597 -3.293 17.282 1.00 85.12 115 SER A N 1
ATOM 907 C CA . SER A 1 115 ? 5.033 -3.257 17.582 1.00 85.12 115 SER A CA 1
ATOM 908 C C . SER A 1 115 ? 5.580 -4.647 17.926 1.00 85.12 115 SER A C 1
ATOM 910 O O . SER A 1 115 ? 6.622 -5.054 17.416 1.00 85.12 115 SER A O 1
ATOM 912 N N . THR A 1 116 ? 4.844 -5.429 18.726 1.00 87.06 116 THR A N 1
ATOM 913 C CA . THR A 1 116 ? 5.236 -6.805 19.063 1.00 87.06 116 THR A CA 1
ATOM 914 C C . THR A 1 116 ? 5.245 -7.709 17.831 1.00 87.06 116 THR A C 1
ATOM 916 O O . THR A 1 116 ? 6.156 -8.526 17.679 1.00 87.06 116 THR A O 1
ATOM 919 N N . PHE A 1 117 ? 4.255 -7.575 16.945 1.00 90.19 117 PHE A N 1
ATOM 920 C CA . PHE A 1 117 ? 4.239 -8.311 15.683 1.00 90.19 117 PHE A CA 1
ATOM 921 C C . PHE A 1 117 ? 5.433 -7.928 14.804 1.00 90.19 117 PHE A C 1
ATOM 923 O O . PHE A 1 117 ? 6.204 -8.805 14.423 1.00 90.19 117 PHE A O 1
ATOM 930 N N . ASN A 1 118 ? 5.648 -6.634 14.565 1.00 88.06 118 ASN A N 1
ATOM 931 C CA . ASN A 1 118 ? 6.745 -6.127 13.739 1.00 88.06 118 ASN A CA 1
ATOM 932 C C . ASN A 1 118 ? 8.113 -6.547 14.288 1.00 88.06 118 ASN A C 1
ATOM 934 O O . ASN A 1 118 ? 8.990 -6.940 13.517 1.00 88.06 118 ASN A O 1
ATOM 938 N N . ALA A 1 119 ? 8.284 -6.546 15.615 1.00 87.12 119 ALA A N 1
ATOM 939 C CA . ALA A 1 119 ? 9.493 -7.030 16.271 1.00 87.12 119 ALA A CA 1
ATOM 940 C C . ALA A 1 119 ? 9.704 -8.536 16.049 1.00 87.12 119 ALA A C 1
ATOM 942 O O . ALA A 1 119 ? 10.807 -8.950 15.697 1.00 87.12 119 ALA A O 1
ATOM 943 N N . LYS A 1 120 ? 8.661 -9.366 16.200 1.00 88.69 120 LYS A N 1
ATOM 944 C CA . LYS A 1 120 ? 8.742 -10.818 15.945 1.00 88.69 120 LYS A CA 1
ATOM 945 C C . LYS A 1 120 ? 9.026 -11.133 14.477 1.00 88.69 120 LYS A C 1
ATOM 947 O O . LYS A 1 120 ? 9.850 -12.002 14.192 1.00 88.69 120 LYS A O 1
ATOM 952 N N . THR A 1 121 ? 8.358 -10.441 13.560 1.00 87.88 121 THR A N 1
ATOM 953 C CA . THR A 1 121 ? 8.527 -10.625 12.115 1.00 87.88 121 THR A CA 1
ATOM 954 C C . THR A 1 121 ? 9.931 -10.211 11.689 1.00 87.88 121 THR A C 1
ATOM 956 O O . THR A 1 121 ? 10.630 -11.004 11.063 1.00 87.88 121 THR A O 1
ATOM 959 N N . SER A 1 122 ? 10.402 -9.040 12.132 1.00 84.44 122 SER A N 1
ATOM 960 C CA . SER A 1 122 ? 11.775 -8.578 11.882 1.00 84.44 122 SER A CA 1
ATOM 961 C C . SER A 1 122 ? 12.820 -9.507 12.497 1.00 84.44 122 SER A C 1
ATOM 963 O O . SER A 1 122 ? 13.828 -9.798 11.860 1.00 84.44 122 SER A O 1
ATOM 965 N N . TYR A 1 123 ? 12.580 -10.023 13.708 1.00 87.19 123 TYR A N 1
ATOM 966 C CA . TYR A 1 123 ? 13.491 -10.961 14.365 1.00 87.19 123 TYR A CA 1
ATOM 967 C C . TYR A 1 123 ? 13.713 -12.226 13.526 1.00 87.19 123 TYR A C 1
ATOM 969 O O . TYR A 1 123 ? 14.850 -12.669 13.370 1.00 87.19 123 TYR A O 1
ATOM 977 N N . LYS A 1 124 ? 12.636 -12.776 12.950 1.00 85.62 124 LYS A N 1
ATOM 978 C CA . LYS A 1 124 ? 12.707 -13.941 12.062 1.00 85.62 124 LYS A CA 1
ATOM 979 C C . LYS A 1 124 ? 13.324 -13.592 10.707 1.00 85.62 124 LYS A C 1
ATOM 981 O O . LYS A 1 124 ? 14.248 -14.278 10.284 1.00 85.62 124 LYS A O 1
ATOM 986 N N . ARG A 1 125 ? 12.843 -12.531 10.047 1.00 82.56 125 ARG A N 1
ATOM 987 C CA . ARG A 1 125 ? 13.263 -12.165 8.682 1.00 82.56 125 ARG A CA 1
ATOM 988 C C . ARG A 1 125 ? 14.738 -11.777 8.611 1.00 82.56 125 ARG A C 1
ATOM 990 O O . ARG A 1 125 ? 15.419 -12.148 7.665 1.00 82.56 125 ARG A O 1
ATOM 997 N N . ASN A 1 126 ? 15.239 -11.085 9.632 1.00 83.62 126 ASN A N 1
ATOM 998 C CA . ASN A 1 126 ? 16.616 -10.597 9.663 1.00 83.62 126 ASN A CA 1
ATOM 999 C C . ASN A 1 126 ? 17.598 -11.597 10.300 1.00 83.62 126 ASN A C 1
ATOM 1001 O O . ASN A 1 126 ? 18.740 -11.228 10.556 1.00 83.62 126 ASN A O 1
ATOM 1005 N N . GLY A 1 127 ? 17.169 -12.825 10.628 1.00 82.06 127 GLY A N 1
ATOM 1006 C CA . GLY A 1 127 ? 18.048 -13.826 11.248 1.00 82.06 127 GLY A CA 1
ATOM 1007 C C . GLY A 1 127 ? 18.600 -13.404 12.616 1.00 82.06 127 GLY A C 1
ATOM 1008 O O . GLY A 1 127 ? 19.663 -13.855 13.037 1.00 82.06 127 GLY A O 1
ATOM 1009 N N . MET A 1 128 ? 17.885 -12.543 13.348 1.00 82.38 128 MET A N 1
ATOM 1010 C CA . MET A 1 128 ? 18.383 -11.937 14.593 1.00 82.38 128 MET A CA 1
ATOM 1011 C C . MET A 1 128 ? 18.612 -12.948 15.722 1.00 82.38 128 MET A C 1
ATOM 1013 O O . MET A 1 128 ? 19.240 -12.616 16.727 1.00 82.38 128 MET A O 1
ATOM 1017 N N . GLY A 1 129 ? 18.121 -14.182 15.581 1.00 84.31 129 GLY A N 1
ATOM 1018 C CA . GLY A 1 129 ? 18.373 -15.250 16.543 1.00 84.31 129 GLY A CA 1
ATOM 1019 C C . GLY A 1 129 ? 19.842 -15.635 16.657 1.00 84.31 129 GLY A C 1
ATOM 1020 O O . GLY A 1 129 ? 20.326 -15.793 17.776 1.00 84.31 129 GLY A O 1
ATOM 1021 N N . GLU A 1 130 ? 20.557 -15.715 15.537 1.00 86.94 130 GLU A N 1
ATOM 1022 C CA . GLU A 1 130 ? 21.995 -16.004 15.524 1.00 86.94 130 GLU A CA 1
ATOM 1023 C C . GLU A 1 130 ? 22.781 -14.818 16.082 1.00 86.94 130 GLU A C 1
ATOM 1025 O O . GLU A 1 130 ? 23.628 -14.978 16.961 1.00 86.94 130 GLU A O 1
ATOM 1030 N N . TYR A 1 131 ? 22.413 -13.601 15.674 1.00 85.94 131 TYR A N 1
ATOM 1031 C CA . TYR A 1 131 ? 23.016 -12.381 16.204 1.00 85.94 131 TYR A CA 1
ATOM 1032 C C . TYR A 1 131 ? 22.854 -12.273 17.729 1.00 85.94 131 TYR A C 1
ATOM 1034 O O . TYR A 1 131 ? 23.830 -12.032 18.437 1.00 85.94 131 TYR A O 1
ATOM 1042 N N . MET A 1 132 ? 21.666 -12.551 18.278 1.00 85.88 132 MET A N 1
ATOM 1043 C CA . MET A 1 132 ? 21.440 -12.513 19.730 1.00 85.88 132 MET A CA 1
ATOM 1044 C C . MET A 1 132 ? 22.282 -13.525 20.520 1.00 85.88 132 MET A C 1
ATOM 1046 O O . MET A 1 132 ? 22.540 -13.296 21.706 1.00 85.88 132 MET A O 1
ATOM 1050 N N . GLN A 1 133 ? 22.756 -14.608 19.895 1.00 86.62 133 GLN A N 1
ATOM 1051 C CA . GLN A 1 133 ? 23.682 -15.549 20.535 1.00 86.62 133 GLN A CA 1
ATOM 1052 C C . GLN A 1 133 ? 25.090 -14.963 20.683 1.00 86.62 133 GLN A C 1
ATOM 1054 O O . GLN A 1 133 ? 25.746 -15.246 21.681 1.00 86.62 133 GLN A O 1
ATOM 1059 N N . THR A 1 134 ? 25.513 -14.099 19.756 1.00 90.62 134 THR A N 1
ATOM 1060 C CA . THR A 1 134 ? 26.828 -13.431 19.790 1.00 90.62 134 THR A CA 1
ATOM 1061 C C . THR A 1 134 ? 26.920 -12.286 20.806 1.00 90.62 134 THR A C 1
ATOM 1063 O O . THR A 1 134 ? 28.020 -11.871 21.160 1.00 90.62 134 THR A O 1
ATOM 1066 N N . LEU A 1 135 ? 25.782 -11.795 21.312 1.00 89.69 135 LEU A N 1
ATOM 1067 C CA . LEU A 1 135 ? 25.735 -10.669 22.248 1.00 89.69 135 LEU A CA 1
ATOM 1068 C C . LEU A 1 135 ? 26.295 -11.012 23.630 1.00 89.69 135 LEU A C 1
ATOM 1070 O O . LEU A 1 135 ? 25.909 -12.018 24.242 1.00 89.69 135 LEU A O 1
ATOM 1074 N N . THR A 1 136 ? 27.097 -10.093 24.168 1.00 92.69 136 THR A N 1
ATOM 1075 C CA . THR A 1 136 ? 27.657 -10.191 25.518 1.00 92.69 136 THR A CA 1
ATOM 1076 C C . THR A 1 136 ? 26.595 -9.956 26.600 1.00 92.69 136 THR A C 1
ATOM 1078 O O . THR A 1 136 ? 25.468 -9.519 26.342 1.00 92.69 136 THR A O 1
ATOM 1081 N N . ALA A 1 137 ? 26.934 -10.255 27.858 1.00 90.81 137 ALA A N 1
ATOM 1082 C CA . ALA A 1 137 ? 26.036 -10.007 28.987 1.00 90.81 137 ALA A CA 1
ATOM 1083 C C . ALA A 1 137 ? 25.723 -8.509 29.176 1.00 90.81 137 ALA A C 1
ATOM 1085 O O . ALA A 1 137 ? 24.601 -8.163 29.558 1.00 90.81 137 ALA A O 1
ATOM 1086 N N . GLU A 1 138 ? 26.684 -7.634 28.870 1.00 92.25 138 GLU A N 1
ATOM 1087 C CA . GLU A 1 138 ? 26.538 -6.178 28.951 1.00 92.25 138 GLU A CA 1
ATOM 1088 C C . GLU A 1 138 ? 25.559 -5.665 27.890 1.00 92.25 138 GLU A C 1
ATOM 1090 O O . GLU A 1 138 ? 24.593 -4.978 28.233 1.00 92.25 138 GLU A O 1
ATOM 1095 N N . ASP A 1 139 ? 25.707 -6.111 26.639 1.00 90.81 139 ASP A N 1
ATOM 1096 C CA . ASP A 1 139 ? 24.791 -5.760 25.544 1.00 90.81 139 ASP A CA 1
ATOM 1097 C C . ASP A 1 139 ? 23.356 -6.195 25.854 1.00 90.81 139 ASP A C 1
ATOM 1099 O O . ASP A 1 139 ? 22.390 -5.455 25.657 1.00 90.81 139 ASP A O 1
ATOM 1103 N N . ARG A 1 140 ? 23.196 -7.400 26.414 1.00 89.62 140 ARG A N 1
ATOM 1104 C CA . ARG A 1 140 ? 21.885 -7.916 26.829 1.00 89.62 140 ARG A CA 1
ATOM 1105 C C . ARG A 1 140 ? 21.275 -7.084 27.955 1.00 89.62 140 ARG A C 1
ATOM 1107 O O . ARG A 1 140 ? 20.055 -6.914 27.982 1.00 89.62 140 ARG A O 1
ATOM 1114 N N . SER A 1 141 ? 22.085 -6.589 28.891 1.00 92.25 141 SER A N 1
ATOM 1115 C CA . SER A 1 141 ? 21.624 -5.694 29.958 1.00 92.25 141 SER A CA 1
ATOM 1116 C C . SER A 1 141 ? 21.144 -4.361 29.381 1.00 92.25 141 SER A C 1
ATOM 1118 O O . SER A 1 141 ? 20.028 -3.924 29.677 1.00 92.25 141 SER A O 1
ATOM 1120 N N . PHE A 1 142 ? 21.926 -3.779 28.469 1.00 93.81 142 PHE A N 1
ATOM 1121 C CA . PHE A 1 142 ? 21.578 -2.546 27.768 1.00 93.81 142 PHE A CA 1
ATOM 1122 C C . PHE A 1 142 ? 20.273 -2.681 26.969 1.00 93.81 142 PHE A C 1
ATOM 1124 O O . PHE A 1 142 ? 19.367 -1.859 27.116 1.00 93.81 142 PHE A O 1
ATOM 1131 N N . LEU A 1 143 ? 20.115 -3.754 26.186 1.00 90.38 143 LEU A N 1
ATOM 1132 C CA . LEU A 1 143 ? 18.890 -4.011 25.421 1.00 90.38 143 LEU A CA 1
ATOM 1133 C C . LEU A 1 143 ? 17.663 -4.177 26.326 1.00 90.38 143 LEU A C 1
ATOM 1135 O O . LEU A 1 143 ? 16.594 -3.653 26.015 1.00 90.38 143 LEU A O 1
ATOM 1139 N N . LYS A 1 144 ? 17.803 -4.858 27.471 1.00 89.56 144 LYS A N 1
ATOM 1140 C CA . LYS A 1 144 ? 16.719 -4.979 28.461 1.00 89.56 144 LYS A CA 1
ATOM 1141 C C . LYS A 1 144 ? 16.334 -3.625 29.050 1.00 89.56 144 LYS A C 1
ATOM 1143 O O . LYS A 1 144 ? 15.145 -3.378 29.247 1.00 89.56 144 LYS A O 1
ATOM 1148 N N . GLN A 1 145 ? 17.308 -2.763 29.335 1.00 93.38 145 GLN A N 1
ATOM 1149 C CA . GLN A 1 145 ? 17.041 -1.408 29.811 1.00 93.38 145 GLN A CA 1
ATOM 1150 C C . GLN A 1 145 ? 16.290 -0.600 28.748 1.00 93.38 145 GLN A C 1
ATOM 1152 O O . GLN A 1 145 ? 15.211 -0.089 29.031 1.00 93.38 145 GLN A O 1
ATOM 1157 N N . LYS A 1 146 ? 16.770 -0.602 27.499 1.00 91.38 146 LYS A N 1
ATOM 1158 C CA . LYS A 1 146 ? 16.087 0.062 26.380 1.00 91.38 146 LYS A CA 1
ATOM 1159 C C . LYS A 1 146 ? 14.668 -0.456 26.154 1.00 91.38 146 LYS A C 1
ATOM 1161 O O . LYS A 1 146 ? 13.757 0.342 25.961 1.00 91.38 146 LYS A O 1
ATOM 1166 N N . ALA A 1 147 ? 14.447 -1.767 26.234 1.00 87.00 147 ALA A N 1
ATOM 1167 C CA . ALA A 1 147 ? 13.110 -2.346 26.119 1.00 87.00 147 ALA A CA 1
ATOM 1168 C C . ALA A 1 147 ? 12.167 -1.864 27.238 1.00 87.00 147 ALA A C 1
ATOM 1170 O O . ALA A 1 147 ? 10.990 -1.607 26.985 1.00 87.00 147 ALA A O 1
ATOM 1171 N N . ARG A 1 148 ? 12.674 -1.697 28.469 1.00 88.44 148 ARG A N 1
ATOM 1172 C CA . ARG A 1 148 ? 11.896 -1.132 29.584 1.00 88.44 148 ARG A CA 1
ATOM 1173 C C . ARG A 1 148 ? 11.574 0.341 29.369 1.00 88.44 148 ARG A C 1
ATOM 1175 O O . ARG A 1 148 ? 10.437 0.720 29.625 1.00 88.44 148 ARG A O 1
ATOM 1182 N N . ASP A 1 149 ? 12.524 1.132 28.875 1.00 90.31 149 ASP A N 1
ATOM 1183 C CA . ASP A 1 149 ? 12.312 2.550 28.555 1.00 90.31 149 ASP A CA 1
ATOM 1184 C C . ASP A 1 149 ? 11.247 2.717 27.458 1.00 90.31 149 ASP A C 1
ATOM 1186 O O . ASP A 1 149 ? 10.357 3.562 27.548 1.00 90.31 149 ASP A O 1
ATOM 1190 N N . ILE A 1 150 ? 11.284 1.859 26.433 1.00 84.44 150 ILE A N 1
ATOM 1191 C CA . ILE A 1 150 ? 10.265 1.840 25.377 1.00 84.44 150 ILE A CA 1
ATOM 1192 C C . ILE A 1 150 ? 8.905 1.445 25.960 1.00 84.44 150 ILE A C 1
ATOM 1194 O O . ILE A 1 150 ? 7.906 2.098 25.670 1.00 84.44 150 ILE A O 1
ATOM 1198 N N . ASN A 1 151 ? 8.840 0.426 26.815 1.00 82.44 151 ASN A N 1
ATOM 1199 C CA . ASN A 1 151 ? 7.572 0.009 27.411 1.00 82.44 151 ASN A CA 1
ATOM 1200 C C . ASN A 1 151 ? 6.991 1.085 28.353 1.00 82.44 151 ASN A C 1
ATOM 1202 O O . ASN A 1 151 ? 5.790 1.350 28.339 1.00 82.44 151 ASN A O 1
ATOM 1206 N N . SER A 1 152 ? 7.842 1.761 29.133 1.00 87.06 152 SER A N 1
ATOM 1207 C CA . SER A 1 152 ? 7.425 2.832 30.048 1.00 87.06 152 SER A CA 1
ATOM 1208 C C . SER A 1 152 ? 6.995 4.111 29.320 1.00 87.06 152 SER A C 1
ATOM 1210 O O . SER A 1 152 ? 6.183 4.868 29.849 1.00 87.06 152 SER A O 1
ATOM 1212 N N . SER A 1 153 ? 7.456 4.327 28.083 1.00 85.25 153 SER A N 1
ATOM 1213 C CA . SER A 1 153 ? 7.075 5.483 27.258 1.00 85.25 153 SER A CA 1
ATOM 1214 C C . SER A 1 153 ? 5.581 5.533 26.887 1.00 85.25 153 SER A C 1
ATOM 1216 O O . SER A 1 153 ? 5.071 6.585 26.479 1.00 85.25 153 SER A O 1
ATOM 1218 N N . GLY A 1 154 ? 4.861 4.408 27.006 1.00 83.88 154 GLY A N 1
ATOM 1219 C CA . GLY A 1 154 ? 3.425 4.323 26.734 1.00 83.88 154 GLY A CA 1
ATOM 1220 C C . GLY A 1 154 ? 3.039 4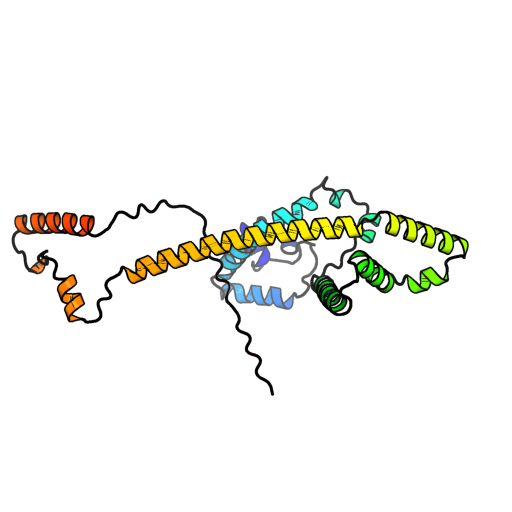.601 25.275 1.00 83.88 154 GLY A C 1
ATOM 1221 O O . GLY A 1 154 ? 1.876 4.910 25.003 1.00 83.88 154 GLY A O 1
ATOM 1222 N N . LEU A 1 155 ? 3.987 4.505 24.334 1.00 83.62 155 LEU A N 1
ATOM 1223 C CA . LEU A 1 155 ? 3.763 4.769 22.907 1.00 83.62 155 LEU A CA 1
ATOM 1224 C C . LEU A 1 155 ? 2.610 3.937 22.336 1.00 83.62 155 LEU A C 1
ATOM 1226 O O . LEU A 1 155 ? 1.744 4.477 21.655 1.00 83.62 155 LEU A O 1
ATOM 1230 N N . GLU A 1 156 ? 2.514 2.657 22.694 1.00 81.12 156 GLU A N 1
ATOM 1231 C CA . GLU A 1 156 ? 1.427 1.786 22.231 1.00 81.12 156 GLU A CA 1
ATOM 1232 C C . GLU A 1 156 ? 0.055 2.185 22.789 1.00 81.12 156 GLU A C 1
ATOM 1234 O O . GLU A 1 156 ? -0.971 1.995 22.138 1.00 81.12 156 GLU A O 1
ATOM 1239 N N . ALA A 1 157 ? 0.000 2.737 24.004 1.00 83.81 157 ALA A N 1
ATOM 1240 C CA . ALA A 1 157 ? -1.247 3.245 24.569 1.00 83.81 157 ALA A CA 1
ATOM 1241 C C . ALA A 1 157 ? -1.698 4.519 23.840 1.00 83.81 157 ALA A C 1
ATOM 1243 O O . ALA A 1 157 ? -2.889 4.685 23.577 1.00 83.81 157 ALA A O 1
ATOM 1244 N N . LYS A 1 158 ? -0.753 5.393 23.471 1.00 87.25 158 LYS A N 1
ATOM 1245 C CA . LYS A 1 158 ? -1.026 6.564 22.623 1.00 87.25 158 LYS A CA 1
ATOM 1246 C C . LYS A 1 158 ? -1.495 6.135 21.232 1.00 87.25 158 LYS A C 1
ATOM 1248 O O . LYS A 1 158 ? -2.507 6.643 20.764 1.00 87.25 158 LYS A O 1
ATOM 1253 N N . HIS A 1 159 ? -0.827 5.151 20.630 1.00 82.94 159 HIS A N 1
ATOM 1254 C CA . HIS A 1 159 ? -1.187 4.614 19.319 1.00 82.94 159 HIS A CA 1
ATOM 1255 C C . HIS A 1 159 ? -2.601 4.020 19.309 1.00 82.94 159 HIS A C 1
ATOM 1257 O O . HIS A 1 159 ? -3.421 4.387 18.475 1.00 82.94 159 HIS A O 1
ATOM 1263 N N . ARG A 1 160 ? -2.946 3.194 20.307 1.00 84.56 160 ARG A N 1
ATOM 1264 C CA . ARG A 1 160 ? -4.303 2.637 20.447 1.00 84.56 160 ARG A CA 1
ATOM 1265 C C . ARG A 1 160 ? -5.379 3.710 20.607 1.00 84.56 160 ARG A C 1
ATOM 1267 O O . ARG A 1 160 ? -6.466 3.559 20.061 1.00 84.56 160 ARG A O 1
ATOM 1274 N N . LYS A 1 161 ? -5.092 4.792 21.339 1.00 88.81 161 LYS A N 1
ATOM 1275 C CA . LYS A 1 161 ? -6.021 5.928 21.453 1.00 88.81 161 LYS A CA 1
ATOM 1276 C C . LYS A 1 161 ? -6.223 6.622 20.108 1.00 88.81 161 LYS A C 1
ATOM 1278 O O . LYS A 1 161 ? -7.364 6.913 19.773 1.00 88.81 161 LYS A O 1
ATOM 1283 N N . LEU A 1 162 ? -5.143 6.843 19.357 1.00 88.94 162 LEU A N 1
ATOM 1284 C CA . LEU A 1 162 ? -5.190 7.472 18.038 1.00 88.94 162 LEU A CA 1
ATOM 1285 C C . LEU A 1 162 ? -5.996 6.633 17.034 1.00 88.94 162 LEU A C 1
ATOM 1287 O O . LEU A 1 162 ? -6.885 7.162 16.369 1.00 88.94 162 LEU A O 1
ATOM 1291 N N . LEU A 1 163 ? -5.745 5.322 16.982 1.00 85.81 163 LEU A N 1
ATOM 1292 C CA . LEU A 1 163 ? -6.511 4.398 16.142 1.00 85.81 163 LEU A CA 1
ATOM 1293 C C . LEU A 1 163 ? -7.997 4.426 16.509 1.00 85.81 163 LEU A C 1
ATOM 1295 O O . LEU A 1 163 ? -8.839 4.626 15.643 1.00 85.81 163 LEU A O 1
ATOM 1299 N N . ALA A 1 164 ? -8.324 4.343 17.802 1.00 89.25 164 ALA A N 1
ATOM 1300 C CA . ALA A 1 164 ? -9.712 4.389 18.253 1.00 89.25 164 ALA A CA 1
ATOM 1301 C C . ALA A 1 164 ? -10.416 5.713 17.905 1.00 89.25 164 ALA A C 1
ATOM 1303 O O . ALA A 1 164 ? -11.623 5.717 17.667 1.00 89.25 164 ALA A O 1
ATOM 1304 N N . THR A 1 165 ? -9.704 6.847 17.894 1.00 91.62 165 THR A N 1
ATOM 1305 C CA . THR A 1 165 ? -10.276 8.126 17.442 1.00 91.62 165 THR A CA 1
ATOM 1306 C C . THR A 1 165 ? -10.515 8.141 15.935 1.00 91.62 165 THR A C 1
ATOM 1308 O O . THR A 1 165 ? -11.616 8.481 15.512 1.00 91.62 165 THR A O 1
ATOM 1311 N N . GLN A 1 166 ? -9.546 7.685 15.138 1.00 90.38 166 GLN A N 1
ATOM 1312 C CA . GLN A 1 166 ? -9.672 7.637 13.679 1.00 90.38 166 GLN A CA 1
ATOM 1313 C C . GLN A 1 166 ? -10.766 6.663 13.226 1.00 90.38 166 GLN A C 1
ATOM 1315 O O . GLN A 1 166 ? -11.559 6.985 12.344 1.00 90.38 166 GLN A O 1
ATOM 1320 N N . GLU A 1 167 ? -10.869 5.492 13.858 1.00 89.38 167 GLU A N 1
ATOM 1321 C CA . GLU A 1 167 ? -11.929 4.522 13.578 1.00 89.38 167 GLU A CA 1
ATOM 1322 C C . GLU A 1 167 ? -13.314 5.094 13.894 1.00 89.38 167 GLU A C 1
ATOM 1324 O O . GLU A 1 167 ? -14.243 4.921 13.106 1.00 89.38 167 GLU A O 1
ATOM 1329 N N . LYS A 1 168 ? -13.463 5.826 15.007 1.00 92.88 168 LYS A N 1
ATOM 1330 C CA . LYS A 1 168 ? -14.727 6.500 15.344 1.00 92.88 168 LYS A CA 1
ATOM 1331 C C . LYS A 1 168 ? -15.115 7.541 14.300 1.00 92.88 168 LYS A C 1
ATOM 1333 O O . LYS A 1 168 ? -16.269 7.564 13.880 1.00 92.88 168 LYS A O 1
ATOM 1338 N N . GLU A 1 169 ? -14.170 8.371 13.870 1.00 92.94 169 GLU A N 1
ATOM 1339 C CA . GLU A 1 169 ? -14.397 9.376 12.826 1.00 92.94 169 GLU A CA 1
ATOM 1340 C C . GLU A 1 169 ? -14.779 8.724 11.491 1.00 92.94 169 GLU A C 1
ATOM 1342 O O . GLU A 1 169 ? -15.734 9.147 10.838 1.00 92.94 169 GLU A O 1
ATOM 1347 N N . ALA A 1 170 ? -14.088 7.647 11.108 1.00 91.56 170 ALA A N 1
ATOM 1348 C CA . ALA A 1 170 ? -14.387 6.895 9.895 1.00 91.56 170 ALA A CA 1
ATOM 1349 C C . ALA A 1 170 ? -15.782 6.252 9.941 1.00 91.56 170 ALA A C 1
ATOM 1351 O O . ALA A 1 170 ? -16.519 6.310 8.954 1.00 91.56 170 ALA A O 1
ATOM 1352 N N . VAL A 1 171 ? -16.169 5.668 11.081 1.00 92.94 171 VAL A N 1
ATOM 1353 C CA . VAL A 1 171 ? -17.506 5.087 11.281 1.00 92.94 171 VAL A CA 1
ATOM 1354 C C . VAL A 1 171 ? -18.586 6.162 11.216 1.00 92.94 171 VAL A C 1
ATOM 1356 O O . VAL A 1 171 ? -19.608 5.946 10.569 1.00 92.94 171 VAL A O 1
ATOM 1359 N N . GLU A 1 172 ? -18.376 7.324 11.833 1.00 93.25 172 GLU A N 1
ATOM 1360 C CA . GLU A 1 172 ? -19.351 8.417 11.782 1.00 93.25 172 GLU A CA 1
ATOM 1361 C C . GLU A 1 172 ? -19.512 8.959 10.357 1.00 93.25 172 GLU A C 1
ATOM 1363 O O . GLU A 1 172 ? -20.635 9.129 9.880 1.00 93.25 172 GLU A O 1
ATOM 1368 N N . LYS A 1 173 ? -18.406 9.125 9.623 1.00 93.31 173 LYS A N 1
ATOM 1369 C CA . LYS A 1 173 ? -18.442 9.518 8.210 1.00 93.31 173 LYS A CA 1
ATOM 1370 C C . LYS A 1 173 ? -19.199 8.500 7.353 1.00 93.31 173 LYS A C 1
ATOM 1372 O O . LYS A 1 173 ? -20.014 8.900 6.524 1.00 93.31 173 LYS A O 1
ATOM 1377 N N . LYS A 1 174 ? -18.982 7.196 7.573 1.00 93.38 174 LYS A N 1
ATOM 1378 C CA . LYS A 1 174 ? -19.743 6.134 6.892 1.00 93.38 174 LYS A CA 1
ATOM 1379 C C . LYS A 1 174 ? -21.232 6.215 7.217 1.00 93.38 174 LYS A C 1
ATOM 1381 O O . LYS A 1 174 ? -22.036 6.266 6.299 1.00 93.38 174 LYS A O 1
ATOM 1386 N N . ARG A 1 175 ? -21.605 6.367 8.492 1.00 93.94 175 ARG A N 1
ATOM 1387 C CA . ARG A 1 175 ? -23.012 6.527 8.906 1.00 93.94 175 ARG A CA 1
ATOM 1388 C C . ARG A 1 175 ? -23.687 7.731 8.254 1.00 93.94 175 ARG A C 1
ATOM 1390 O O . ARG A 1 175 ? -24.857 7.650 7.893 1.00 93.94 175 ARG A O 1
ATOM 1397 N N . GLN A 1 176 ? -22.978 8.850 8.112 1.00 92.88 176 GLN A N 1
ATOM 1398 C CA . GLN A 1 176 ? -23.498 10.025 7.409 1.00 92.88 176 GLN A CA 1
ATOM 1399 C C . GLN A 1 176 ? -23.721 9.735 5.923 1.00 92.88 176 GLN A C 1
ATOM 1401 O O . GLN A 1 176 ? -24.779 10.059 5.390 1.00 92.88 176 GLN A O 1
ATOM 1406 N N . GLN A 1 177 ? -22.761 9.080 5.268 1.00 91.62 177 GLN A N 1
ATOM 1407 C CA . GLN A 1 177 ? -22.901 8.665 3.871 1.00 91.62 177 GLN A CA 1
ATOM 1408 C C . GLN A 1 177 ? -24.051 7.670 3.682 1.00 91.62 177 GLN A C 1
ATOM 1410 O O . GLN A 1 177 ? -24.821 7.817 2.737 1.00 91.62 177 GLN A O 1
ATOM 1415 N N . ASP A 1 178 ? -24.215 6.714 4.595 1.00 91.88 178 ASP A N 1
ATOM 1416 C CA . ASP A 1 178 ? -25.292 5.725 4.550 1.00 91.88 178 ASP A CA 1
ATOM 1417 C C . ASP A 1 178 ? -26.663 6.384 4.726 1.00 91.88 178 ASP A C 1
ATOM 1419 O O . ASP A 1 178 ? -27.588 6.055 3.992 1.00 91.88 178 ASP A O 1
ATOM 1423 N N . LYS A 1 179 ? -26.790 7.386 5.608 1.00 93.19 179 LYS A N 1
ATOM 1424 C CA . LYS A 1 179 ? -28.019 8.191 5.731 1.00 93.19 179 LYS A CA 1
ATOM 1425 C C . LYS A 1 179 ? -28.350 8.947 4.448 1.00 93.19 179 LYS A C 1
ATOM 1427 O O . LYS A 1 179 ? -29.508 8.979 4.055 1.00 93.19 179 LYS A O 1
ATOM 1432 N N . VAL A 1 180 ? -27.354 9.541 3.789 1.00 92.25 180 VAL A N 1
ATOM 1433 C CA . VAL A 1 180 ? -27.561 10.237 2.507 1.00 92.25 180 VAL A CA 1
ATOM 1434 C C . VAL A 1 180 ? -27.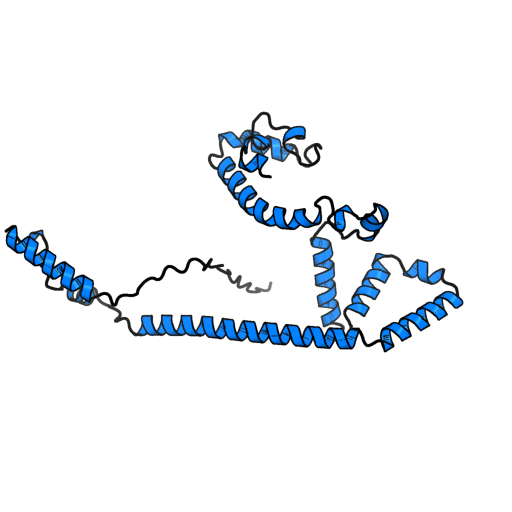973 9.248 1.418 1.00 92.25 180 VAL A C 1
ATOM 1436 O O . VAL A 1 180 ? -28.906 9.517 0.667 1.00 92.25 180 VAL A O 1
ATOM 1439 N N . LYS A 1 181 ? -27.310 8.088 1.339 1.00 90.62 181 LYS A N 1
ATOM 1440 C CA . LYS A 1 181 ? -27.675 7.020 0.399 1.00 90.62 181 LYS A CA 1
ATOM 1441 C C . LYS A 1 181 ? -29.091 6.513 0.658 1.00 90.62 181 LYS A C 1
ATOM 1443 O O . LYS A 1 181 ? -29.838 6.334 -0.296 1.00 90.62 181 LYS A O 1
ATOM 1448 N N . GLN A 1 182 ? -29.459 6.315 1.921 1.00 90.81 182 GLN A N 1
ATOM 1449 C CA . GLN A 1 182 ? -30.798 5.885 2.299 1.00 90.81 182 GLN A CA 1
ATOM 1450 C C . GLN A 1 182 ? -31.838 6.951 1.951 1.00 90.81 182 GLN A C 1
ATOM 1452 O O . GLN A 1 182 ? -32.815 6.617 1.305 1.00 90.81 182 GLN A O 1
ATOM 1457 N N . GLY A 1 183 ? -31.584 8.229 2.246 1.00 90.75 183 GLY A N 1
ATOM 1458 C CA . GLY A 1 183 ? -32.484 9.323 1.868 1.00 90.75 183 GLY A CA 1
ATOM 1459 C C . GLY A 1 183 ? -32.732 9.387 0.359 1.00 90.75 183 GLY A C 1
ATOM 1460 O O . GLY A 1 183 ? -33.877 9.467 -0.065 1.00 90.75 183 GLY A O 1
ATOM 1461 N N . LYS A 1 184 ? -31.685 9.231 -0.462 1.00 90.50 184 LYS A N 1
ATOM 1462 C CA . LYS A 1 184 ? -31.838 9.146 -1.926 1.00 90.50 184 LYS A CA 1
ATOM 1463 C C . LYS A 1 184 ? -32.663 7.934 -2.366 1.00 90.50 184 LYS A C 1
ATOM 1465 O O . LYS A 1 184 ? -33.445 8.040 -3.305 1.00 90.50 184 LYS A O 1
ATOM 1470 N N . LYS A 1 185 ? -32.485 6.781 -1.709 1.00 89.62 185 LYS A N 1
ATOM 1471 C CA . LYS A 1 185 ? -33.291 5.580 -1.974 1.00 89.62 185 LYS A CA 1
ATOM 1472 C C . LYS A 1 185 ? -34.749 5.795 -1.581 1.00 89.62 185 LYS A C 1
ATOM 1474 O O . LYS A 1 185 ? -35.623 5.450 -2.363 1.00 89.62 185 LYS A O 1
ATOM 1479 N N . ASP A 1 186 ? -35.001 6.395 -0.424 1.00 90.81 186 ASP A N 1
ATOM 1480 C CA . ASP A 1 186 ? -36.344 6.669 0.082 1.00 90.81 186 ASP A CA 1
ATOM 1481 C C . ASP A 1 186 ? -37.064 7.706 -0.802 1.00 90.81 186 ASP A C 1
ATOM 1483 O O . ASP A 1 186 ? -38.227 7.516 -1.141 1.00 90.81 186 ASP A O 1
ATOM 1487 N N . GLU A 1 187 ? -36.371 8.758 -1.255 1.00 90.12 187 GLU A N 1
ATOM 1488 C CA . GLU A 1 187 ? -36.881 9.729 -2.238 1.00 90.12 187 GLU A CA 1
ATOM 1489 C C . GLU A 1 187 ? -37.212 9.054 -3.576 1.00 90.12 187 GLU A C 1
ATOM 1491 O O . GLU A 1 187 ? -38.285 9.268 -4.144 1.00 90.12 187 GLU A O 1
ATOM 1496 N N . PHE A 1 188 ? -36.322 8.191 -4.069 1.00 87.75 188 PHE A N 1
ATOM 1497 C CA . PHE A 1 188 ? -36.562 7.425 -5.288 1.00 87.75 188 PHE A CA 1
ATOM 1498 C C . PHE A 1 188 ? -37.751 6.463 -5.133 1.00 87.75 188 PHE A C 1
ATOM 1500 O O . PHE A 1 188 ? -38.606 6.395 -6.010 1.00 87.75 188 PHE A O 1
ATOM 1507 N N . MET A 1 189 ? -37.877 5.776 -3.998 1.00 86.94 189 MET A N 1
ATOM 1508 C CA . MET A 1 189 ? -39.035 4.925 -3.716 1.00 86.94 189 MET A CA 1
ATOM 1509 C C . MET A 1 189 ? -40.329 5.737 -3.603 1.00 86.94 189 MET A C 1
ATOM 1511 O O . MET A 1 189 ? -41.332 5.343 -4.182 1.00 86.94 189 MET A O 1
ATOM 1515 N N . ALA A 1 190 ? -40.307 6.904 -2.958 1.00 88.94 190 ALA A N 1
ATOM 1516 C CA . ALA A 1 190 ? -41.475 7.777 -2.864 1.00 88.94 190 ALA A CA 1
ATOM 1517 C C . ALA A 1 190 ? -41.915 8.313 -4.235 1.00 88.94 190 ALA A C 1
ATOM 1519 O O . ALA A 1 190 ? -43.113 8.424 -4.504 1.00 88.94 190 ALA A O 1
ATOM 1520 N N . THR A 1 191 ? -40.963 8.621 -5.125 1.00 86.12 191 THR A N 1
ATOM 1521 C CA . THR A 1 191 ? -41.300 8.988 -6.507 1.00 86.12 191 THR A CA 1
ATOM 1522 C C . THR A 1 191 ? -41.918 7.808 -7.247 1.00 86.12 191 THR A C 1
ATOM 1524 O O . THR A 1 191 ? -42.964 7.999 -7.860 1.00 86.12 191 THR A O 1
ATOM 1527 N N . LEU A 1 192 ? -41.368 6.594 -7.123 1.00 84.12 192 LEU A N 1
ATOM 1528 C CA . LEU A 1 192 ? -41.967 5.382 -7.692 1.00 84.12 192 LEU A CA 1
ATOM 1529 C C . LEU A 1 192 ? -43.384 5.113 -7.163 1.00 84.12 192 LEU A C 1
ATOM 1531 O O . LEU A 1 192 ? -44.278 4.875 -7.969 1.00 84.12 192 LEU A O 1
ATOM 1535 N N . ASP A 1 193 ? -43.612 5.214 -5.852 1.00 84.38 193 ASP A N 1
ATOM 1536 C CA . ASP A 1 193 ? -44.930 5.008 -5.232 1.00 84.38 193 ASP A CA 1
ATOM 1537 C C . ASP A 1 193 ? -45.960 6.055 -5.685 1.00 84.38 193 ASP A C 1
ATOM 1539 O O . ASP A 1 193 ? -47.156 5.776 -5.756 1.00 84.38 193 ASP A O 1
ATOM 1543 N N . SER A 1 194 ? -45.509 7.272 -6.011 1.00 82.56 194 SER A N 1
ATOM 1544 C CA . SER A 1 194 ? -46.375 8.337 -6.532 1.00 82.56 194 SER A CA 1
ATOM 1545 C C . SER A 1 194 ? -46.766 8.160 -8.005 1.00 82.56 194 SER A C 1
ATOM 1547 O O . SER A 1 194 ? -47.681 8.837 -8.483 1.00 82.56 194 SER A O 1
ATOM 1549 N N . LEU A 1 195 ? -46.087 7.275 -8.743 1.00 80.75 195 LEU A N 1
ATOM 1550 C CA . LEU A 1 195 ? -46.401 7.013 -10.142 1.00 80.75 195 LEU A CA 1
ATOM 1551 C C . LEU A 1 195 ? -47.608 6.079 -10.244 1.00 80.75 195 LEU A C 1
ATOM 1553 O O . LEU A 1 195 ? -47.607 4.953 -9.754 1.00 80.75 195 LEU A O 1
ATOM 1557 N N . ASN A 1 196 ? -48.638 6.527 -10.961 1.00 73.06 196 ASN A N 1
ATOM 1558 C CA . ASN A 1 196 ? -49.763 5.667 -11.304 1.00 73.06 196 ASN A CA 1
ATOM 1559 C C . ASN A 1 196 ? -49.315 4.627 -12.338 1.00 73.06 196 ASN A C 1
ATOM 1561 O O . ASN A 1 196 ? -49.095 4.952 -13.507 1.00 73.06 196 ASN A O 1
ATOM 1565 N N . VAL A 1 197 ? -49.183 3.375 -11.903 1.00 71.62 197 VAL A N 1
ATOM 1566 C CA . VAL A 1 197 ? -48.824 2.257 -12.778 1.00 71.62 197 VAL A CA 1
ATOM 1567 C C . VAL A 1 197 ? -50.004 1.931 -13.689 1.00 71.62 197 VAL A C 1
ATOM 1569 O O . VAL A 1 197 ? -51.055 1.476 -13.242 1.00 71.62 197 VAL A O 1
ATOM 1572 N N . ILE A 1 198 ? -49.815 2.144 -14.987 1.00 73.88 198 ILE A N 1
ATOM 1573 C CA . ILE A 1 198 ? -50.780 1.760 -16.015 1.00 73.88 198 ILE A CA 1
ATOM 1574 C C . ILE A 1 198 ? -50.592 0.268 -16.300 1.00 73.88 198 ILE A C 1
ATOM 1576 O O . ILE A 1 198 ? -49.590 -0.133 -16.891 1.00 73.88 198 ILE A O 1
ATOM 1580 N N . MET A 1 199 ? -51.535 -0.558 -15.847 1.00 70.31 199 MET A N 1
ATOM 1581 C CA . MET A 1 199 ? -51.424 -2.022 -15.922 1.00 70.31 199 MET A CA 1
ATOM 1582 C C . MET A 1 199 ? -52.110 -2.649 -17.140 1.00 70.31 199 MET A C 1
ATOM 1584 O O . MET A 1 199 ? -51.857 -3.815 -17.441 1.00 70.31 199 MET A O 1
ATOM 1588 N N . THR A 1 200 ? -52.961 -1.910 -17.854 1.00 73.81 200 THR A N 1
ATOM 1589 C CA . THR A 1 200 ? -53.690 -2.427 -19.019 1.00 73.81 200 THR A CA 1
ATOM 1590 C C . THR A 1 200 ? -53.409 -1.594 -20.269 1.00 73.81 200 THR A C 1
ATOM 1592 O O . THR A 1 200 ? -53.116 -0.399 -20.198 1.00 73.81 200 THR A O 1
ATOM 1595 N N . VAL A 1 201 ? -53.487 -2.232 -21.441 1.00 71.12 201 VAL A N 1
ATOM 1596 C CA . VAL A 1 201 ? -53.280 -1.556 -22.735 1.00 71.12 201 VAL A CA 1
ATOM 1597 C C . VAL A 1 201 ? -54.364 -0.496 -22.977 1.00 71.12 201 VAL A C 1
ATOM 1599 O O . VAL A 1 201 ? -54.065 0.564 -23.517 1.00 71.12 201 VAL A O 1
ATOM 1602 N N . GLU A 1 202 ? -55.589 -0.727 -22.501 1.00 68.81 202 GLU A N 1
ATOM 1603 C CA . GLU A 1 202 ? -56.719 0.208 -22.609 1.00 68.81 202 GLU A CA 1
ATOM 1604 C C . GLU A 1 202 ? -56.519 1.472 -21.747 1.00 68.81 202 GLU A C 1
ATOM 1606 O O . GLU A 1 202 ? -56.805 2.588 -22.189 1.00 68.81 202 GLU A O 1
ATOM 1611 N N . ASP A 1 203 ? -55.948 1.334 -20.546 1.00 64.94 203 ASP A N 1
ATOM 1612 C CA . ASP A 1 203 ? -55.597 2.469 -19.680 1.00 64.94 203 ASP A CA 1
ATOM 1613 C C . ASP A 1 203 ? -54.438 3.296 -20.269 1.00 64.94 203 ASP A C 1
ATOM 1615 O O . ASP A 1 203 ? -54.390 4.525 -20.154 1.00 64.94 203 ASP A O 1
ATOM 1619 N N . LEU A 1 204 ? -53.515 2.638 -20.975 1.00 64.31 204 LEU A N 1
ATOM 1620 C CA . LEU A 1 204 ? -52.438 3.315 -21.693 1.00 64.31 204 LEU A CA 1
ATOM 1621 C C . LEU A 1 204 ? -52.991 4.098 -22.888 1.00 64.31 204 LEU A C 1
ATOM 1623 O O . LEU A 1 204 ? -52.682 5.275 -23.054 1.00 64.31 204 LEU A O 1
ATOM 1627 N N . GLU A 1 205 ? -53.869 3.482 -23.677 1.00 66.06 205 GLU A N 1
ATOM 1628 C CA . GLU A 1 205 ? -54.537 4.131 -24.805 1.00 66.06 205 GLU A CA 1
ATOM 1629 C C . GLU A 1 205 ? -55.439 5.296 -24.370 1.00 66.06 205 GLU A C 1
ATOM 1631 O O . GLU A 1 205 ? -55.487 6.314 -25.065 1.00 66.06 205 GLU A O 1
ATOM 1636 N N . SER A 1 206 ? -56.099 5.203 -23.210 1.00 65.62 206 SER A N 1
ATOM 1637 C CA . SER A 1 206 ? -56.915 6.289 -22.652 1.00 65.62 206 SER A CA 1
ATOM 1638 C C . SER A 1 206 ? -56.077 7.424 -22.046 1.00 65.62 206 SER A C 1
ATOM 1640 O O . SER A 1 206 ? -56.426 8.591 -22.231 1.00 65.62 206 SER A O 1
ATOM 1642 N N . SER A 1 207 ? -54.930 7.142 -21.421 1.00 61.78 207 SER A N 1
ATOM 1643 C CA . SER A 1 207 ? -53.994 8.184 -20.956 1.00 61.78 207 SER A CA 1
ATOM 1644 C C . SER A 1 207 ? -53.291 8.915 -22.114 1.00 61.78 207 SER A C 1
ATOM 1646 O O . SER A 1 207 ? -53.092 10.131 -22.059 1.00 61.78 207 SER A O 1
ATOM 1648 N N . LEU A 1 208 ? -53.002 8.205 -23.214 1.00 60.34 208 LEU A N 1
ATOM 1649 C CA . LEU A 1 208 ? -52.568 8.784 -24.490 1.00 60.34 208 LEU A CA 1
ATOM 1650 C C . LEU A 1 208 ? -53.714 9.418 -25.292 1.00 60.34 208 LEU A C 1
ATOM 1652 O O . LEU A 1 208 ? -53.453 10.072 -26.304 1.00 60.34 208 LEU A O 1
ATOM 1656 N N . SER A 1 209 ? -54.974 9.267 -24.868 1.00 52.19 209 SER A N 1
ATOM 1657 C CA . SER A 1 209 ? -56.137 9.832 -25.572 1.00 52.19 209 SER A CA 1
ATOM 1658 C C . SER A 1 209 ? -56.289 11.347 -25.396 1.00 52.19 209 SER A C 1
ATOM 1660 O O . SER A 1 209 ? -57.308 11.920 -25.787 1.00 52.19 209 SER A O 1
ATOM 1662 N N . CYS A 1 210 ? -55.276 12.017 -24.840 1.00 49.78 210 CYS A N 1
ATOM 1663 C CA . CYS A 1 210 ? -55.214 13.458 -24.668 1.00 49.78 210 CYS A CA 1
ATOM 1664 C C . CYS A 1 210 ? -55.418 14.194 -26.000 1.00 49.78 210 CYS A C 1
ATOM 1666 O O . CYS A 1 210 ? -54.472 14.393 -26.747 1.00 49.78 210 CYS A O 1
ATOM 1668 N N . GLN A 1 211 ? -56.685 14.538 -26.280 1.00 59.25 211 GLN A N 1
ATOM 1669 C CA . GLN A 1 211 ? -57.310 15.756 -26.843 1.00 59.25 211 GLN A CA 1
ATOM 1670 C C . GLN A 1 211 ? -56.598 16.580 -27.939 1.00 59.25 211 GLN A C 1
ATOM 1672 O O . GLN A 1 211 ? -57.129 17.596 -28.384 1.00 59.25 211 GLN A O 1
ATOM 1677 N N . VAL A 1 212 ? -55.444 16.153 -28.431 1.00 58.53 212 VAL A N 1
ATOM 1678 C CA . VAL A 1 212 ? -54.687 16.753 -29.517 1.00 58.53 212 VAL A CA 1
ATOM 1679 C C . VAL A 1 212 ? -54.932 15.881 -30.749 1.00 58.53 212 VAL A C 1
ATOM 1681 O O . VAL A 1 212 ? -54.470 14.738 -30.808 1.00 58.53 212 VAL A O 1
ATOM 1684 N N . PRO A 1 213 ? -55.679 16.374 -31.749 1.00 59.66 213 PRO A N 1
ATOM 1685 C CA . PRO A 1 213 ? -55.981 15.593 -32.940 1.00 59.66 213 PRO A CA 1
ATOM 1686 C C . PRO A 1 213 ? -54.692 15.247 -33.698 1.00 59.66 213 PRO A C 1
ATOM 1688 O O . PRO A 1 213 ? -53.810 16.093 -33.881 1.00 59.66 213 PRO A O 1
ATOM 1691 N N . ARG A 1 214 ? -54.562 13.995 -34.167 1.00 63.66 214 ARG A N 1
ATOM 1692 C CA . ARG A 1 214 ? -53.361 13.562 -34.901 1.00 63.66 214 ARG A CA 1
ATOM 1693 C C . ARG A 1 214 ? -53.263 14.366 -36.200 1.00 63.66 214 ARG A C 1
ATOM 1695 O O . ARG A 1 214 ? -54.268 14.691 -36.825 1.00 63.66 214 ARG A O 1
ATOM 1702 N N . LYS A 1 215 ? -52.045 14.637 -36.685 1.00 61.03 215 LYS A N 1
ATOM 1703 C CA . LYS A 1 215 ? -51.800 15.453 -37.901 1.00 61.03 215 LYS A CA 1
ATOM 1704 C C . LYS A 1 215 ? -52.591 14.997 -39.139 1.00 61.03 215 LYS A C 1
ATOM 1706 O O . LYS A 1 215 ? -52.882 15.821 -40.007 1.00 61.03 215 LYS A O 1
ATOM 1711 N N . LYS A 1 216 ? -52.888 13.697 -39.233 1.00 64.50 216 LYS A N 1
ATOM 1712 C CA . LYS A 1 216 ? -53.676 13.085 -40.313 1.00 64.50 216 LYS A CA 1
ATOM 1713 C C . LYS A 1 216 ? -55.175 13.415 -40.244 1.00 64.50 216 LYS A C 1
ATOM 1715 O O . LYS A 1 216 ? -55.819 13.428 -41.285 1.00 64.50 216 LYS A O 1
ATOM 1720 N N . ASP A 1 217 ? -55.688 13.750 -39.063 1.00 65.62 217 ASP A N 1
ATOM 1721 C CA . ASP A 1 217 ? -57.115 13.972 -38.801 1.00 65.62 217 ASP A CA 1
ATOM 1722 C C . ASP A 1 217 ? -57.516 15.454 -38.972 1.00 65.62 217 ASP A C 1
ATOM 1724 O O . ASP A 1 217 ? -58.696 15.792 -39.006 1.00 65.62 217 ASP A O 1
ATOM 1728 N N . VAL A 1 218 ? -56.538 16.354 -39.152 1.00 67.88 218 VAL A N 1
ATOM 1729 C CA . VAL A 1 218 ? -56.755 17.782 -39.433 1.00 67.88 218 VAL A CA 1
ATOM 1730 C C . VAL A 1 218 ? -56.315 18.086 -40.865 1.00 67.88 218 VAL A C 1
ATOM 1732 O O . VAL A 1 218 ? -55.157 17.881 -41.221 1.00 67.88 218 VAL A O 1
ATOM 1735 N N . SER A 1 219 ? -57.209 18.588 -41.721 1.00 67.88 219 SER A N 1
ATOM 1736 C CA . SER A 1 219 ? -56.902 18.834 -43.144 1.00 67.88 219 SER A CA 1
ATOM 1737 C C . SER A 1 219 ? -56.425 20.265 -43.430 1.00 67.88 219 SER A C 1
ATOM 1739 O O . SER A 1 219 ? -55.502 20.463 -44.224 1.00 67.88 219 SER A O 1
ATOM 1741 N N . LYS A 1 220 ? -56.992 21.265 -42.744 1.00 80.06 220 LYS A N 1
ATOM 1742 C CA . LYS A 1 220 ? -56.696 22.695 -42.949 1.00 80.06 220 LYS A CA 1
ATOM 1743 C C . LYS A 1 220 ? -55.444 23.138 -42.186 1.00 80.06 220 LYS A C 1
ATOM 1745 O O . LYS A 1 220 ? -55.213 22.707 -41.058 1.00 80.06 220 LYS A O 1
ATOM 1750 N N . LYS A 1 221 ? -54.633 24.009 -42.800 1.00 74.75 221 LYS A N 1
ATOM 1751 C CA . LYS A 1 221 ? -53.356 24.477 -42.227 1.00 74.75 221 LYS A CA 1
ATOM 1752 C C . LYS A 1 221 ? -53.544 25.276 -40.934 1.00 74.75 221 LYS A C 1
ATOM 1754 O O . LYS A 1 221 ? -52.783 25.057 -39.999 1.00 74.75 221 LYS A O 1
ATOM 1759 N N . ASP A 1 222 ? -54.574 26.110 -40.852 1.00 76.31 222 ASP A N 1
ATOM 1760 C CA . ASP A 1 222 ? -54.790 26.990 -39.692 1.00 76.31 222 ASP A CA 1
ATOM 1761 C C . ASP A 1 222 ? -55.123 26.186 -38.426 1.00 76.31 222 ASP A C 1
ATOM 1763 O O . ASP A 1 222 ? -54.511 26.374 -37.377 1.00 76.31 222 ASP A O 1
ATOM 1767 N N . LEU A 1 223 ? -55.975 25.166 -38.567 1.00 72.81 223 LEU A N 1
ATOM 1768 C CA . LEU A 1 223 ? -56.318 24.236 -37.487 1.00 72.81 223 LEU A CA 1
ATOM 1769 C C . LEU A 1 223 ? -55.122 23.377 -37.041 1.00 72.81 223 LEU A C 1
ATOM 1771 O O . LEU A 1 223 ? -55.042 22.993 -35.878 1.00 72.81 223 LEU A O 1
ATOM 1775 N N . LYS A 1 224 ? -54.158 23.091 -37.931 1.00 74.56 224 LYS A N 1
ATOM 1776 C CA . LYS A 1 224 ? -52.916 22.390 -37.547 1.00 74.56 224 LYS A CA 1
ATOM 1777 C C . LYS A 1 224 ? -52.031 23.246 -36.656 1.00 74.56 224 LYS A C 1
ATOM 1779 O O . LYS A 1 224 ? -51.378 22.713 -35.765 1.00 74.56 224 LYS A O 1
ATOM 1784 N N . ILE A 1 225 ? -51.983 24.550 -36.913 1.00 76.75 225 ILE A N 1
ATOM 1785 C CA . ILE A 1 225 ? -51.182 25.484 -36.122 1.00 76.75 225 ILE A CA 1
ATOM 1786 C C . ILE A 1 225 ? -51.797 25.636 -34.727 1.00 76.75 225 ILE A C 1
ATOM 1788 O O . ILE A 1 225 ? -51.066 25.608 -33.740 1.00 76.75 225 ILE A O 1
ATOM 1792 N N . GLU A 1 226 ? -53.124 25.720 -34.621 1.00 76.38 226 GLU A N 1
ATOM 1793 C CA . GLU A 1 226 ? -53.806 25.755 -33.320 1.00 76.38 226 GLU A CA 1
ATOM 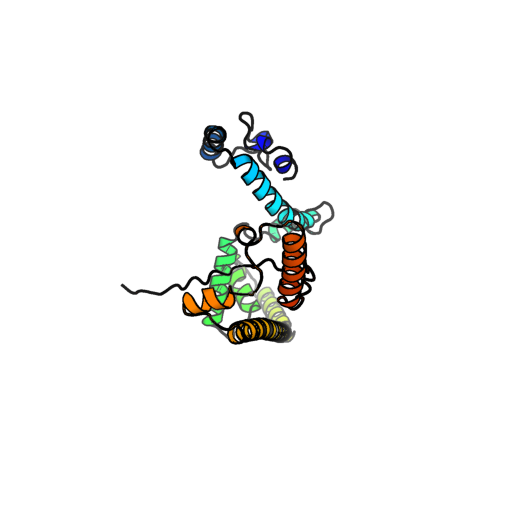1794 C C . GLU A 1 226 ? -53.681 24.441 -32.544 1.00 76.38 226 GLU A C 1
ATOM 1796 O O . GLU A 1 226 ? -53.392 24.473 -31.346 1.00 76.38 226 GLU A O 1
ATOM 1801 N N . ALA A 1 227 ? -53.797 23.293 -33.221 1.00 72.94 227 ALA A N 1
ATOM 1802 C CA . ALA A 1 227 ? -53.557 21.981 -32.619 1.00 72.94 227 ALA A CA 1
ATOM 1803 C C . ALA A 1 227 ? -52.108 21.831 -32.113 1.00 72.94 227 ALA A C 1
ATOM 1805 O O . ALA A 1 227 ? -51.871 21.295 -31.036 1.00 72.94 227 ALA A O 1
ATOM 1806 N N . LEU A 1 228 ? -51.121 22.354 -32.852 1.00 74.06 228 LEU A N 1
ATOM 1807 C CA . LEU A 1 228 ? -49.722 22.374 -32.409 1.00 74.06 228 LEU A CA 1
ATOM 1808 C C . LEU A 1 228 ? -49.511 23.285 -31.196 1.00 74.06 228 LEU A C 1
ATOM 1810 O O . LEU A 1 228 ? -48.792 22.914 -30.273 1.00 74.06 228 LEU A O 1
ATOM 1814 N N . ARG A 1 229 ? -50.141 24.464 -31.171 1.00 76.56 229 ARG A N 1
ATOM 1815 C CA . ARG A 1 229 ? -50.059 25.386 -30.027 1.00 76.56 229 ARG A CA 1
ATOM 1816 C C . ARG A 1 229 ? -50.654 24.770 -28.764 1.00 76.56 229 ARG A C 1
ATOM 1818 O O . ARG A 1 229 ? -50.030 24.835 -27.710 1.00 76.56 229 ARG A O 1
ATOM 1825 N N . THR A 1 230 ? -51.823 24.146 -28.876 1.00 75.19 230 THR A N 1
ATOM 1826 C CA . THR A 1 230 ? -52.471 23.448 -27.755 1.00 75.19 230 THR A CA 1
ATOM 1827 C C . THR A 1 230 ? -51.653 22.250 -27.283 1.00 75.19 230 THR A C 1
ATOM 1829 O O . THR A 1 230 ? -51.488 22.084 -26.078 1.00 75.19 230 THR A O 1
ATOM 1832 N N . ALA A 1 231 ? -51.046 21.489 -28.199 1.00 71.31 231 ALA A N 1
ATOM 1833 C CA . ALA A 1 231 ? -50.137 20.400 -27.844 1.00 71.31 231 ALA A CA 1
ATOM 1834 C C . ALA A 1 231 ? -48.917 20.888 -27.050 1.00 71.31 231 ALA A C 1
ATOM 1836 O O . ALA A 1 231 ? -48.598 20.325 -26.008 1.00 71.31 231 ALA A O 1
ATOM 1837 N N . ILE A 1 232 ? -48.254 21.957 -27.505 1.00 74.25 232 ILE A N 1
ATOM 1838 C CA . ILE A 1 232 ? -47.081 22.521 -26.816 1.00 74.25 232 ILE A CA 1
ATOM 1839 C C . ILE A 1 232 ? -47.446 22.967 -25.395 1.00 74.25 232 ILE A C 1
ATOM 1841 O O . ILE A 1 232 ? -46.714 22.674 -24.454 1.00 74.25 232 ILE A O 1
ATOM 1845 N N . ILE A 1 233 ? -48.589 23.637 -25.225 1.00 73.31 233 ILE A N 1
ATOM 1846 C CA . ILE A 1 233 ? -49.070 24.068 -23.905 1.00 73.31 233 ILE A CA 1
ATOM 1847 C C . ILE A 1 233 ? -49.358 22.854 -23.014 1.00 73.31 233 ILE A C 1
ATOM 1849 O O . ILE A 1 233 ? -48.959 22.839 -21.854 1.00 73.31 233 ILE A O 1
ATOM 1853 N N . PHE A 1 234 ? -50.010 21.825 -23.553 1.00 71.69 234 PHE A N 1
ATOM 1854 C CA . PHE A 1 234 ? -50.348 20.618 -22.807 1.00 71.69 234 PHE A CA 1
ATOM 1855 C C . PHE A 1 234 ? -49.100 19.870 -22.314 1.00 71.69 234 PHE A C 1
ATOM 1857 O O . PHE A 1 234 ? -48.994 19.579 -21.125 1.00 71.69 234 PHE A O 1
ATOM 1864 N N . TYR A 1 235 ? -48.121 19.624 -23.189 1.00 67.00 235 TYR A N 1
ATOM 1865 C CA . TYR A 1 235 ? -46.915 18.873 -22.823 1.00 67.00 235 TYR A CA 1
ATOM 1866 C C . TYR A 1 235 ? -45.958 19.656 -21.916 1.00 67.00 235 TYR A C 1
ATOM 1868 O O . TYR A 1 235 ? -45.354 19.055 -21.034 1.00 67.00 235 TYR A O 1
ATOM 1876 N N . ASN A 1 236 ? -45.877 20.984 -22.051 1.00 69.19 236 ASN A N 1
ATOM 1877 C CA . ASN A 1 236 ? -45.090 21.810 -21.127 1.00 69.19 236 ASN A CA 1
ATOM 1878 C C . ASN A 1 236 ? -45.691 21.853 -19.711 1.00 69.19 236 ASN A C 1
ATOM 1880 O O . ASN A 1 236 ? -44.954 22.017 -18.743 1.00 69.19 236 ASN A O 1
ATOM 1884 N N . ASN A 1 237 ? -47.012 21.690 -19.578 1.00 62.16 237 ASN A N 1
ATOM 1885 C CA . ASN A 1 237 ? -47.699 21.674 -18.283 1.00 62.16 237 ASN A CA 1
ATOM 1886 C C . ASN A 1 237 ? -47.684 20.291 -17.599 1.00 62.16 237 ASN A C 1
ATOM 1888 O O . ASN A 1 237 ? -47.988 20.203 -16.412 1.00 62.16 237 ASN A O 1
ATOM 1892 N N . LEU A 1 238 ? -47.355 19.218 -18.329 1.00 57.06 238 LEU A N 1
ATOM 1893 C CA . LEU A 1 238 ? -47.275 17.840 -17.817 1.00 57.06 238 LEU A CA 1
ATOM 1894 C C . LEU A 1 238 ? -45.936 17.511 -17.150 1.00 57.06 238 LEU A C 1
ATOM 1896 O O . LEU A 1 238 ? -45.862 16.574 -16.360 1.00 57.06 238 LEU A O 1
ATOM 1900 N N . THR A 1 239 ? -44.881 18.269 -17.441 1.00 42.66 239 THR A N 1
ATOM 1901 C CA . THR A 1 239 ? -43.595 18.146 -16.755 1.00 42.66 239 THR A CA 1
ATOM 1902 C C . THR A 1 239 ? -43.530 19.160 -15.613 1.00 42.66 239 THR A C 1
ATOM 1904 O O . THR A 1 239 ? -43.432 20.358 -15.894 1.00 42.66 239 THR A O 1
ATOM 1907 N N . PRO A 1 240 ? -43.517 18.751 -14.329 1.00 41.56 240 PRO A N 1
ATOM 1908 C CA . PRO A 1 240 ? -42.973 19.617 -13.298 1.00 41.56 240 PRO A CA 1
ATOM 1909 C C . PRO A 1 240 ? -41.506 19.823 -13.663 1.00 41.56 240 PRO A C 1
ATOM 1911 O O . PRO A 1 240 ? -40.775 18.863 -13.903 1.00 41.56 240 PRO A O 1
ATOM 1914 N N . THR A 1 241 ? -41.090 21.077 -13.771 1.00 41.31 241 THR A N 1
ATOM 1915 C CA . THR A 1 241 ? -39.720 21.481 -14.067 1.00 41.31 241 THR A CA 1
ATOM 1916 C C . THR A 1 241 ? -38.756 20.884 -13.041 1.00 41.31 241 THR A C 1
ATOM 1918 O O . THR A 1 241 ? -38.465 21.507 -12.020 1.00 41.31 241 THR A O 1
ATOM 1921 N N . HIS A 1 242 ? -38.226 19.692 -13.313 1.00 36.22 242 HIS A N 1
ATOM 1922 C CA . HIS A 1 242 ? -36.971 19.265 -12.724 1.00 36.22 242 HIS A CA 1
ATOM 1923 C C . HIS A 1 242 ? -35.898 20.060 -13.456 1.00 36.22 242 HIS A C 1
ATOM 1925 O O . HIS A 1 242 ? -35.485 19.737 -14.569 1.00 36.22 242 HIS A O 1
ATOM 1931 N N . ASN A 1 243 ? -35.530 21.191 -12.863 1.00 36.31 243 ASN A N 1
ATOM 1932 C CA . ASN A 1 243 ? -34.370 21.949 -13.276 1.00 36.31 243 ASN A CA 1
ATOM 1933 C C . ASN A 1 243 ? -33.162 21.030 -13.048 1.00 36.31 243 ASN A C 1
ATOM 1935 O O . ASN A 1 243 ? -32.732 20.835 -11.913 1.00 36.31 243 ASN A O 1
ATOM 1939 N N . VAL A 1 244 ? -32.693 20.380 -14.113 1.00 37.16 244 VAL A N 1
ATOM 1940 C CA . VAL A 1 244 ? -31.447 19.615 -14.114 1.00 37.16 244 VAL A CA 1
ATOM 1941 C C . VAL A 1 244 ? -30.325 20.642 -14.008 1.00 37.16 244 VAL A C 1
ATOM 1943 O O . VAL A 1 244 ? -29.808 21.141 -15.006 1.00 37.16 244 VAL A O 1
ATOM 1946 N N . GLN A 1 245 ? -29.986 21.021 -12.778 1.00 33.97 245 GLN A N 1
ATOM 1947 C CA . GLN A 1 245 ? -28.661 21.547 -12.501 1.00 33.97 245 GLN A CA 1
ATOM 1948 C C . GLN A 1 245 ? -27.691 20.399 -12.766 1.00 33.97 245 GLN A C 1
ATOM 1950 O O . GLN A 1 245 ? -27.670 19.398 -12.057 1.00 33.97 245 GLN A O 1
ATOM 1955 N N . ASN A 1 246 ? -26.957 20.532 -13.867 1.00 35.78 246 ASN A N 1
ATOM 1956 C CA . ASN A 1 246 ? -25.799 19.714 -14.175 1.00 35.78 246 ASN A CA 1
ATOM 1957 C C . ASN A 1 246 ? -24.748 19.937 -13.078 1.00 35.78 246 ASN A C 1
ATOM 1959 O O . ASN A 1 246 ? -23.953 20.869 -13.183 1.00 35.78 246 ASN A O 1
ATOM 1963 N N . ASP A 1 247 ? -24.747 19.092 -12.051 1.00 28.47 247 ASP A N 1
ATOM 1964 C CA . ASP A 1 247 ? -23.576 18.883 -11.204 1.00 28.47 247 ASP A CA 1
ATOM 1965 C C . ASP A 1 247 ? -22.703 17.803 -11.865 1.00 28.47 247 ASP A C 1
ATOM 1967 O O . ASP A 1 247 ? -23.138 16.655 -12.008 1.00 28.47 247 ASP A O 1
ATOM 1971 N N . PRO A 1 248 ? -21.482 18.132 -12.321 1.00 37.72 248 PRO A N 1
ATOM 1972 C CA . PRO A 1 248 ? -20.586 17.164 -12.918 1.00 37.72 248 PRO A CA 1
ATOM 1973 C C . PRO A 1 248 ? -19.755 16.534 -11.802 1.00 37.72 248 PRO A C 1
ATOM 1975 O O . PRO A 1 248 ? -18.728 17.089 -11.448 1.00 37.72 248 PRO A O 1
ATOM 1978 N N . GLU A 1 249 ? -20.207 15.417 -11.229 1.00 42.44 249 GLU A N 1
ATOM 1979 C CA . GLU A 1 249 ? -19.362 14.368 -10.622 1.00 42.44 249 GLU A CA 1
ATOM 1980 C C . GLU A 1 249 ? -20.229 13.356 -9.859 1.00 42.44 249 GLU A C 1
ATOM 1982 O O . GLU A 1 249 ? -20.430 13.427 -8.648 1.00 42.44 249 GLU A O 1
ATOM 1987 N N . SER A 1 250 ? -20.705 12.331 -10.561 1.00 31.72 250 SER A N 1
ATOM 1988 C CA . SER A 1 250 ? -20.935 11.035 -9.925 1.00 31.72 250 SER A CA 1
ATOM 1989 C C . SER A 1 250 ? -20.522 9.938 -10.891 1.00 31.72 250 SER A C 1
ATOM 1991 O O . SER A 1 250 ? -21.325 9.398 -11.646 1.00 31.72 250 SER A O 1
ATOM 1993 N N . SER A 1 251 ? -19.229 9.625 -10.889 1.00 37.19 251 SER A N 1
ATOM 1994 C CA . SER A 1 251 ? -18.756 8.336 -11.371 1.00 37.19 251 SER A CA 1
ATOM 1995 C C . SER A 1 251 ? -19.387 7.251 -10.495 1.00 37.19 251 SER A C 1
ATOM 1997 O O . SER A 1 251 ? -18.940 7.024 -9.367 1.00 37.19 251 SER A O 1
ATOM 1999 N N . GLU A 1 252 ? -20.447 6.618 -10.991 1.00 35.41 252 GLU A N 1
ATOM 2000 C CA . GLU A 1 252 ? -20.935 5.344 -10.473 1.00 35.41 252 GLU A CA 1
ATOM 2001 C C . GLU A 1 252 ? -19.801 4.323 -10.576 1.00 35.41 252 GLU A C 1
ATOM 2003 O O . GLU A 1 252 ? -19.449 3.845 -11.654 1.00 35.41 252 GLU A O 1
ATOM 2008 N N . LYS A 1 253 ? -19.198 3.999 -9.431 1.00 35.09 253 LYS A N 1
ATOM 2009 C CA . LYS A 1 253 ? -18.598 2.685 -9.246 1.00 35.09 253 LYS A CA 1
ATOM 2010 C C . LYS A 1 253 ? -19.751 1.732 -8.982 1.00 35.09 253 LYS A C 1
ATOM 2012 O O . LYS A 1 253 ? -20.379 1.800 -7.929 1.00 35.09 253 LYS A O 1
ATOM 2017 N N . VAL A 1 254 ? -20.044 0.900 -9.971 1.00 35.94 254 VAL A N 1
ATOM 2018 C CA . VAL A 1 254 ? -20.826 -0.315 -9.776 1.00 35.94 254 VAL A CA 1
ATOM 2019 C C . VAL A 1 254 ? -19.902 -1.283 -9.043 1.00 35.94 254 VAL A C 1
ATOM 2021 O O . VAL A 1 254 ? -19.011 -1.872 -9.652 1.00 35.94 254 VAL A O 1
ATOM 2024 N N . ASP A 1 255 ? -20.055 -1.369 -7.725 1.00 33.84 255 ASP A N 1
ATOM 2025 C CA . ASP A 1 255 ? -19.509 -2.482 -6.956 1.00 33.84 255 ASP A CA 1
ATOM 2026 C C . ASP A 1 255 ? -20.385 -3.699 -7.296 1.00 33.84 255 ASP A C 1
ATOM 2028 O O . ASP A 1 255 ? -21.569 -3.742 -6.964 1.00 33.84 255 ASP A O 1
ATOM 2032 N N . MET A 1 256 ? -19.828 -4.632 -8.071 1.00 34.97 256 MET A N 1
ATOM 2033 C CA . MET A 1 256 ? -20.416 -5.953 -8.285 1.00 34.97 256 MET A CA 1
ATOM 2034 C C . MET A 1 256 ? -20.194 -6.751 -7.001 1.00 34.97 256 MET A C 1
ATOM 2036 O O . MET A 1 256 ? -19.061 -7.124 -6.697 1.00 34.97 256 MET A O 1
ATOM 2040 N N . ASP A 1 257 ? -21.265 -6.973 -6.246 1.00 35.53 257 ASP A N 1
ATOM 2041 C CA . ASP A 1 257 ? -21.288 -7.939 -5.155 1.00 35.53 257 ASP A CA 1
ATOM 2042 C C . ASP A 1 257 ? -21.122 -9.350 -5.756 1.00 35.53 257 ASP A C 1
ATOM 2044 O O . ASP A 1 257 ? -22.031 -9.884 -6.394 1.00 35.53 257 ASP A O 1
ATOM 2048 N N . GLU A 1 258 ? -19.935 -9.945 -5.604 1.00 40.31 258 GLU A N 1
ATOM 2049 C CA . GLU A 1 258 ? -19.734 -11.384 -5.793 1.00 40.31 258 GLU A CA 1
ATOM 2050 C C . GLU A 1 258 ? -20.288 -12.114 -4.561 1.00 40.31 258 GLU A C 1
ATOM 2052 O O . GLU A 1 258 ? -19.607 -12.274 -3.545 1.00 40.31 258 GLU A O 1
ATOM 2057 N N . ASP A 1 259 ? -21.544 -12.554 -4.659 1.00 32.59 259 ASP A N 1
ATOM 2058 C CA . ASP A 1 259 ? -22.100 -13.611 -3.814 1.00 32.59 259 ASP A CA 1
ATOM 2059 C C . ASP A 1 259 ? -21.336 -14.913 -4.107 1.00 32.59 259 ASP A C 1
ATOM 2061 O O . ASP A 1 259 ? -21.633 -15.656 -5.045 1.00 32.59 259 ASP A O 1
ATOM 2065 N N . CYS A 1 260 ? -20.305 -15.175 -3.308 1.00 33.19 260 CYS A N 1
ATOM 2066 C CA . CYS A 1 260 ? -19.631 -16.464 -3.257 1.00 33.19 260 CYS A CA 1
ATOM 2067 C C . CYS A 1 260 ? -20.467 -17.386 -2.359 1.00 33.19 260 CYS A C 1
ATOM 2069 O O . CYS A 1 260 ? -20.346 -17.360 -1.134 1.00 33.19 260 CYS A O 1
A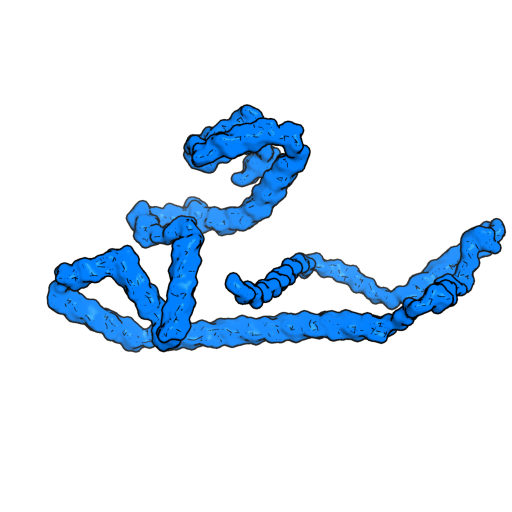TOM 2071 N N . THR A 1 261 ? -21.369 -18.161 -2.959 1.00 38.69 261 THR A N 1
ATOM 2072 C CA . THR A 1 261 ? -22.013 -19.285 -2.278 1.00 38.69 261 THR A CA 1
ATOM 2073 C C . THR A 1 261 ? -21.025 -20.444 -2.203 1.00 38.69 261 THR A C 1
ATOM 2075 O O . THR A 1 261 ? -20.668 -21.027 -3.227 1.00 38.69 261 THR A O 1
ATOM 2078 N N . ASP A 1 262 ? -20.588 -20.750 -0.982 1.00 38.56 262 ASP A N 1
ATOM 2079 C CA . ASP A 1 262 ? -19.937 -22.006 -0.622 1.00 38.56 262 ASP A CA 1
ATOM 2080 C C . ASP A 1 262 ? -20.894 -23.171 -0.914 1.00 38.56 262 ASP A C 1
ATOM 2082 O O . ASP A 1 262 ? -21.908 -23.318 -0.232 1.00 38.56 262 ASP A O 1
ATOM 2086 N N . ASP A 1 263 ? -20.556 -24.010 -1.893 1.00 36.22 263 ASP A N 1
ATOM 2087 C CA . ASP A 1 263 ? -21.114 -25.357 -2.007 1.00 36.22 263 ASP A CA 1
ATOM 2088 C C . ASP A 1 263 ? -20.011 -26.377 -1.696 1.00 36.22 263 ASP A C 1
ATOM 2090 O O . ASP A 1 263 ? -19.015 -26.520 -2.410 1.00 36.22 263 ASP A O 1
ATOM 2094 N N . GLU A 1 264 ? -20.214 -27.070 -0.577 1.00 38.62 264 GLU A N 1
ATOM 2095 C CA . GLU A 1 264 ? -19.541 -28.302 -0.181 1.00 38.62 264 GLU A CA 1
ATOM 2096 C C . GLU A 1 264 ? -19.730 -29.390 -1.254 1.00 38.62 264 GLU A C 1
ATOM 2098 O O . GLU A 1 264 ? -20.873 -29.662 -1.612 1.00 38.62 264 GLU A O 1
ATOM 2103 N N . VAL A 1 265 ? -18.640 -30.038 -1.704 1.00 37.62 265 VAL A N 1
ATOM 2104 C CA . VAL A 1 265 ? -18.397 -31.510 -1.723 1.00 37.62 265 VAL A CA 1
ATOM 2105 C C . VAL A 1 265 ? -16.896 -31.767 -1.877 1.00 37.62 265 VAL A C 1
ATOM 2107 O O . VAL A 1 265 ? -16.298 -31.260 -2.852 1.00 37.62 265 VAL A O 1
#

Foldseek 3Di:
DVVCLVPVCCQLPPPNACCRNPPVSDHDPCVVVSVVSSVCVVVDVCPSVVSNVVVVVVVVVVVVVCVCVPCPHPVNPDDPVRCVVVDDPPDVVVVVVLVVVVVVVCVVVVPDFPVNSVVVVCCVVVVCVVVVVVDDPVRVVVVVVVVVVVVVVCVRVVVVVVVVVVVVVVVVVVVVVVVVVVVVVVVVVVVVVPDDDDPDPVSVVVVVVPDQDDPVRDDDPVVNVVSVVVVVVVVVVVDPDPPPPPDPDDPDPPPPPPPPDDDDD

Secondary structure (DSSP, 8-state):
-HHHHH-THHHHSTT--HHHH-SSSPPPSSHHHHHHHHHHGGG-TTHHHHHHHHHHHHHHHHHHHHGGGSTTSTTTT--HHHHHHT---S-HHHHHHHHHHHHHHHHH-TT--HHHHHHHHHHHHTTHHHHHHH--HHHHHHHHHHHHHHHHTTHHHHHHHHHHHHHHHHHHHHHHHHHHHHHHHHHHHHHHHHS----SHHHHHHHTT-S---TTT--SHHHHHHHHHHHHHHHHHHS--------------------------

Radius of gyration: 33.8 Å; chains: 1; bounding box: 85×58×73 Å